Protein AF-A0A162GBV0-F1 (afdb_monomer)

Nearest PDB structures (foldseek):
  5ie9-assembly1_C  TM=5.725E-01  e=6.020E+00  Bacillus cereus
  1e50-assembly4_H  TM=5.716E-01  e=4.747E+00  Homo sapiens
  1wk4-assembly1_A  TM=3.341E-01  e=5.346E+00  Thermus thermophilus HB8
  6hy0-assembly1_A  TM=2.128E-01  e=4.747E+00  Cystovirus phi6
  6eqt-assembly2_B  TM=1.691E-01  e=6.020E+00  Homo sapiens

Foldseek 3Di:
DPPPPPVVVVVPPVPPPPPPDDLVRLLVLLLVLLCVQFPDKDKDFDPQALDVLVLVLRVCVVVPLDPDPVVLVVQEDAPQCNVVDQLSHKYWDDLVVQLVVLLVLLVVVCVPDPVDPVSVVVSVSSVVSSVSSSVSLVVRPQWTKMKHRDDDDDPRDRWIWIWTARNPRRMIMTGGRDDDDD

Structure (mmCIF, N/CA/C/O backbone):
data_AF-A0A162GBV0-F1
#
_entry.id   AF-A0A162GBV0-F1
#
loop_
_atom_site.group_PDB
_atom_site.id
_atom_site.type_symbol
_atom_site.label_atom_id
_atom_site.label_alt_id
_atom_site.label_comp_id
_atom_site.label_asym_id
_atom_site.label_entity_id
_atom_site.label_seq_id
_atom_site.pdbx_PDB_ins_code
_atom_site.Cartn_x
_atom_site.Cartn_y
_atom_site.Cartn_z
_atom_site.occupancy
_atom_site.B_iso_or_equiv
_atom_site.auth_seq_id
_atom_site.auth_comp_id
_atom_site.auth_asym_id
_atom_site.auth_atom_id
_atom_site.pdbx_PDB_model_num
ATOM 1 N N . MET A 1 1 ? -8.430 -16.207 45.305 1.00 43.38 1 MET A N 1
ATOM 2 C CA . MET A 1 1 ? -7.387 -16.227 44.252 1.00 43.38 1 MET A CA 1
ATOM 3 C C . MET A 1 1 ? -7.584 -17.445 43.342 1.00 43.38 1 MET A C 1
ATOM 5 O O . MET A 1 1 ? -6.914 -18.446 43.542 1.00 43.38 1 MET A O 1
ATOM 9 N N . LYS A 1 2 ? -8.553 -17.428 42.411 1.00 43.06 2 LYS A N 1
ATOM 10 C CA . LYS A 1 2 ? -8.793 -18.552 41.470 1.00 43.06 2 LYS A CA 1
ATOM 11 C C . LYS A 1 2 ? -9.216 -18.140 40.044 1.00 43.06 2 LYS A C 1
ATOM 13 O O . LYS A 1 2 ? -9.452 -19.017 39.228 1.00 43.06 2 LYS A O 1
ATOM 18 N N . ASN A 1 3 ? -9.221 -16.846 39.702 1.00 43.47 3 ASN A N 1
ATOM 19 C CA . ASN A 1 3 ? -9.701 -16.372 38.389 1.00 43.47 3 ASN A CA 1
ATOM 20 C C . ASN A 1 3 ? -8.597 -15.858 37.444 1.00 43.47 3 ASN A C 1
ATOM 22 O O . ASN A 1 3 ? -8.910 -15.282 36.413 1.00 43.47 3 ASN A O 1
ATOM 26 N N . LEU A 1 4 ? -7.312 -16.059 37.759 1.00 44.38 4 LEU A N 1
ATOM 27 C CA . LEU A 1 4 ? -6.207 -15.468 36.982 1.00 44.38 4 LEU A CA 1
ATOM 28 C C . LEU A 1 4 ? -5.529 -16.407 35.968 1.00 44.38 4 LEU A C 1
ATOM 30 O O . LEU A 1 4 ? -4.615 -15.980 35.277 1.00 44.38 4 LEU A O 1
ATOM 34 N N . ILE A 1 5 ? -5.967 -17.664 35.841 1.00 48.75 5 ILE A N 1
ATOM 35 C CA . ILE A 1 5 ? -5.288 -18.658 34.982 1.00 48.75 5 ILE A CA 1
ATOM 36 C C . ILE A 1 5 ? -5.951 -18.801 33.596 1.00 48.75 5 ILE A C 1
ATOM 38 O O . ILE A 1 5 ? -5.348 -19.345 32.678 1.00 48.75 5 ILE A O 1
ATOM 42 N N . LEU A 1 6 ? -7.153 -18.252 33.386 1.00 40.28 6 LEU A N 1
ATOM 43 C CA . LEU A 1 6 ? -7.930 -18.499 32.160 1.00 40.28 6 LEU A CA 1
ATOM 44 C C . LEU A 1 6 ? -7.685 -17.523 30.998 1.00 40.28 6 LEU A C 1
ATOM 46 O O . LEU A 1 6 ? -8.116 -17.805 29.886 1.00 40.28 6 LEU A O 1
ATOM 50 N N . ILE A 1 7 ? -6.974 -16.411 31.211 1.00 47.62 7 ILE A N 1
ATOM 51 C CA . ILE A 1 7 ? -6.676 -15.452 30.127 1.00 47.62 7 ILE A CA 1
ATOM 52 C C . ILE A 1 7 ? -5.342 -15.791 29.436 1.00 47.62 7 ILE A C 1
ATOM 54 O O . ILE A 1 7 ? -5.171 -15.534 28.247 1.00 47.62 7 ILE A O 1
ATOM 58 N N . ALA A 1 8 ? -4.416 -16.464 30.127 1.00 42.44 8 ALA A N 1
ATOM 59 C CA . ALA A 1 8 ? -3.117 -16.830 29.557 1.00 42.44 8 ALA A CA 1
ATOM 60 C C . ALA A 1 8 ? -3.198 -17.963 28.510 1.00 42.44 8 ALA A C 1
ATOM 62 O O . ALA A 1 8 ? -2.352 -18.041 27.622 1.00 42.44 8 ALA A O 1
ATOM 63 N N . SER A 1 9 ? -4.223 -18.819 28.561 1.00 41.81 9 SER A N 1
ATOM 64 C CA . SER A 1 9 ? -4.409 -19.933 27.617 1.00 41.81 9 SER A CA 1
ATOM 65 C C . SER A 1 9 ? -5.049 -19.528 26.280 1.00 41.81 9 SER A C 1
ATOM 67 O O . SER A 1 9 ? -4.877 -20.241 25.290 1.00 41.81 9 SER A O 1
ATOM 69 N N . LEU A 1 10 ? -5.714 -18.369 26.202 1.00 43.28 10 LEU A N 1
ATOM 70 C CA . LEU A 1 10 ? -6.241 -17.832 24.936 1.00 43.28 10 LEU A CA 1
ATOM 71 C C . LEU A 1 10 ? -5.171 -17.104 24.107 1.00 43.28 10 LEU A C 1
ATOM 73 O O . LEU A 1 10 ? -5.254 -17.081 22.883 1.00 43.28 10 LEU A O 1
ATOM 77 N N . VAL A 1 11 ? -4.117 -16.586 24.747 1.00 46.56 11 VAL A N 1
ATOM 78 C CA . VAL A 1 11 ? -3.016 -15.889 24.054 1.00 46.56 11 VAL A CA 1
ATOM 79 C C . VAL A 1 11 ? -2.002 -16.872 23.441 1.00 46.56 11 VAL A C 1
ATOM 81 O O . VAL A 1 11 ? -1.318 -16.539 22.476 1.00 46.56 11 VAL A O 1
ATOM 84 N N . PHE A 1 12 ? -1.937 -18.115 23.929 1.00 40.78 12 PHE A N 1
ATOM 85 C CA . PHE A 1 12 ? -0.938 -19.099 23.487 1.00 40.78 12 PHE A CA 1
ATOM 86 C C . PHE A 1 12 ? -1.384 -20.060 22.376 1.00 40.78 12 PHE A C 1
ATOM 88 O O . PHE A 1 12 ? -0.561 -20.830 21.887 1.00 40.78 12 PHE A O 1
ATOM 95 N N . SER A 1 13 ? -2.639 -20.002 21.920 1.00 36.88 13 SER A N 1
ATOM 96 C CA . SER A 1 13 ? -3.134 -20.919 20.875 1.00 36.88 13 SER A CA 1
ATOM 97 C C . SER A 1 13 ? -3.023 -20.376 19.441 1.00 36.88 13 SER A C 1
ATOM 99 O O . SER A 1 13 ? -3.282 -21.108 18.492 1.00 36.88 13 SER A O 1
ATOM 101 N N . PHE A 1 14 ? -2.571 -19.132 19.242 1.00 45.38 14 PHE A N 1
ATOM 102 C CA . PHE A 1 14 ? -2.378 -18.557 17.898 1.00 45.38 14 PHE A CA 1
ATOM 103 C C . PHE A 1 14 ? -0.960 -18.720 17.330 1.00 45.38 14 PHE A C 1
ATOM 105 O O . PHE A 1 14 ? -0.700 -18.339 16.188 1.00 45.38 14 PHE A O 1
ATOM 112 N N . THR A 1 15 ? -0.024 -19.298 18.085 1.00 44.03 15 THR A N 1
ATOM 113 C CA . THR A 1 15 ? 1.384 -19.400 17.665 1.00 44.03 15 THR A CA 1
ATOM 114 C C . THR A 1 15 ? 1.752 -20.733 17.008 1.00 44.03 15 THR A C 1
ATOM 116 O O . THR A 1 15 ? 2.866 -20.865 16.504 1.00 44.03 15 THR A O 1
ATOM 119 N N . ALA A 1 16 ? 0.833 -21.701 16.919 1.00 37.94 16 ALA A N 1
ATOM 120 C CA . ALA A 1 16 ? 1.159 -23.054 16.453 1.00 37.94 16 ALA A CA 1
ATOM 121 C C . ALA A 1 16 ? 1.131 -23.272 14.921 1.00 37.94 16 ALA A C 1
ATOM 123 O O . ALA A 1 16 ? 1.606 -24.309 14.476 1.00 37.94 16 ALA A O 1
ATOM 124 N N . ASN A 1 17 ? 0.670 -22.311 14.103 1.00 42.41 17 ASN A N 1
ATOM 125 C CA . ASN A 1 17 ? 0.643 -22.452 12.628 1.00 42.41 17 ASN A CA 1
ATOM 126 C C . ASN A 1 17 ? 1.369 -21.335 11.849 1.00 42.41 17 ASN A C 1
ATOM 128 O O . ASN A 1 17 ? 1.254 -21.235 10.630 1.00 42.41 17 ASN A O 1
ATOM 132 N N . ALA A 1 18 ? 2.161 -20.492 12.516 1.00 45.62 18 ALA A N 1
ATOM 133 C CA . ALA A 1 18 ? 2.802 -19.339 11.870 1.00 45.62 18 ALA A CA 1
ATOM 134 C C . ALA A 1 18 ? 4.023 -19.681 10.984 1.00 45.62 18 ALA A C 1
ATOM 136 O O . ALA A 1 18 ? 4.597 -18.782 10.374 1.00 45.62 18 ALA A O 1
ATOM 137 N N . LYS A 1 19 ? 4.435 -20.957 10.904 1.00 42.53 19 LYS A N 1
ATOM 138 C CA . LYS A 1 19 ? 5.638 -21.393 10.167 1.00 42.53 19 LYS A CA 1
ATOM 139 C C . LYS A 1 19 ? 5.370 -21.986 8.776 1.00 42.53 19 LYS A C 1
ATOM 141 O O . LYS A 1 19 ? 6.339 -22.316 8.102 1.00 42.53 19 LYS A O 1
ATOM 146 N N . SER A 1 20 ? 4.110 -22.132 8.351 1.00 52.56 20 SER A N 1
ATOM 147 C CA . SER A 1 20 ? 3.758 -22.848 7.110 1.00 52.56 20 SER A CA 1
ATOM 148 C C . SER A 1 20 ? 3.063 -22.016 6.034 1.00 52.56 20 SER A C 1
ATOM 150 O O . SER A 1 20 ? 2.772 -22.567 4.977 1.00 52.56 20 SER A O 1
ATOM 152 N N . LYS A 1 21 ? 2.785 -20.727 6.271 1.00 68.38 21 LYS A N 1
ATOM 153 C CA . LYS A 1 21 ? 2.145 -19.890 5.250 1.00 68.38 21 LYS A CA 1
ATOM 154 C C . LYS A 1 21 ? 3.158 -19.386 4.227 1.00 68.38 21 LYS A C 1
ATOM 156 O O . LYS A 1 21 ? 4.231 -18.913 4.620 1.00 68.38 21 LYS A O 1
ATOM 161 N N . SER A 1 22 ? 2.820 -19.475 2.942 1.00 86.44 22 SER A N 1
ATOM 162 C 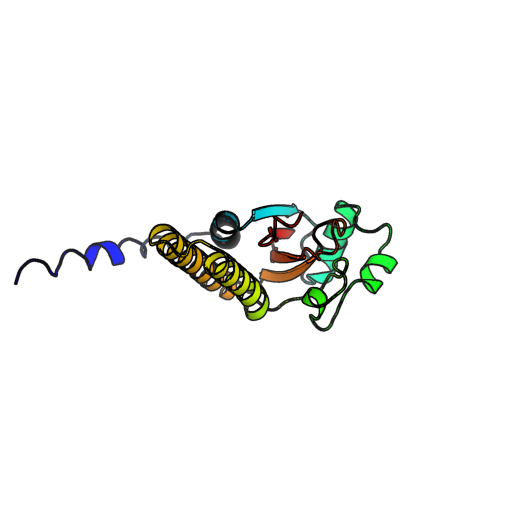CA . SER A 1 22 ? 3.657 -18.947 1.860 1.00 86.44 22 SER A CA 1
ATOM 163 C C . SER A 1 22 ? 3.836 -17.427 2.001 1.00 86.44 22 SER A C 1
ATOM 165 O O . SER A 1 22 ? 3.083 -16.753 2.710 1.00 86.44 22 SER A O 1
ATOM 167 N N . LEU A 1 23 ? 4.863 -16.866 1.355 1.00 88.31 23 LEU A N 1
ATOM 168 C CA . LEU A 1 23 ? 5.090 -15.415 1.340 1.00 88.31 23 LEU A CA 1
ATOM 169 C C . LEU A 1 23 ? 3.852 -14.675 0.812 1.00 88.31 23 LEU A C 1
ATOM 171 O O . LEU A 1 23 ? 3.386 -13.735 1.453 1.00 88.31 23 LEU A O 1
ATOM 175 N N . GLU A 1 24 ? 3.268 -15.183 -0.270 1.00 89.50 24 GLU A N 1
ATOM 176 C CA . GLU A 1 24 ? 2.039 -14.669 -0.870 1.00 89.50 24 GLU A CA 1
ATOM 177 C C . GLU A 1 24 ? 0.849 -14.710 0.105 1.00 89.50 24 GLU A C 1
ATOM 179 O O . GLU A 1 24 ? 0.153 -13.714 0.274 1.00 89.50 24 GLU A O 1
ATOM 184 N N . GLU A 1 25 ? 0.633 -15.815 0.826 1.00 92.88 25 GLU A N 1
ATOM 185 C CA . GLU A 1 25 ? -0.453 -15.913 1.816 1.00 92.88 25 GLU A CA 1
ATOM 186 C C . GLU A 1 25 ? -0.302 -14.897 2.954 1.00 92.88 25 GLU A C 1
ATOM 188 O O . GLU A 1 25 ? -1.293 -14.408 3.502 1.00 92.88 25 GLU A O 1
ATOM 193 N N . ARG A 1 26 ? 0.939 -14.580 3.335 1.00 95.12 26 ARG A N 1
ATOM 194 C CA . ARG A 1 26 ? 1.227 -13.581 4.370 1.00 95.12 26 ARG A CA 1
ATOM 195 C C . ARG A 1 26 ? 0.961 -12.166 3.865 1.00 95.12 26 ARG A C 1
ATOM 197 O O . ARG A 1 26 ? 0.384 -11.386 4.619 1.00 95.12 26 ARG A O 1
ATOM 204 N N . ILE A 1 27 ? 1.346 -11.858 2.624 1.00 95.56 27 ILE A N 1
ATOM 205 C CA . ILE A 1 27 ? 1.032 -10.577 1.976 1.00 95.56 27 ILE A CA 1
ATOM 206 C C . ILE A 1 27 ? -0.482 -10.428 1.847 1.00 95.56 27 ILE A C 1
ATOM 208 O O . ILE A 1 27 ? -1.027 -9.463 2.367 1.00 95.56 27 ILE A O 1
ATOM 212 N N . ASN A 1 28 ? -1.172 -11.418 1.275 1.00 95.06 28 ASN A N 1
ATOM 213 C CA . ASN A 1 28 ? -2.626 -11.392 1.100 1.00 95.06 28 ASN A CA 1
ATOM 214 C C . ASN A 1 28 ? -3.360 -11.199 2.431 1.00 95.06 28 ASN A C 1
ATOM 216 O O . ASN A 1 28 ? -4.314 -10.431 2.504 1.00 95.06 28 ASN A O 1
ATOM 220 N N . TYR A 1 29 ? -2.906 -11.854 3.505 1.00 96.56 29 TYR A N 1
ATOM 221 C CA . TYR A 1 29 ? -3.490 -11.653 4.829 1.00 96.56 29 TYR A CA 1
ATOM 222 C C . TYR A 1 29 ? -3.271 -10.226 5.351 1.00 96.56 29 TYR A C 1
ATOM 224 O O . TYR A 1 29 ? -4.200 -9.626 5.881 1.00 96.56 29 TYR A O 1
ATOM 232 N N . ALA A 1 30 ? -2.072 -9.660 5.183 1.00 97.62 30 ALA A N 1
ATOM 233 C CA . ALA A 1 30 ? -1.812 -8.275 5.570 1.00 97.62 30 ALA A CA 1
ATOM 234 C C . ALA A 1 30 ? -2.648 -7.282 4.747 1.00 97.62 30 ALA A C 1
ATOM 236 O O . ALA A 1 30 ? -3.229 -6.369 5.319 1.00 97.62 30 ALA A O 1
ATOM 237 N N . VAL A 1 31 ? -2.761 -7.495 3.436 1.00 96.75 31 VAL A N 1
ATOM 238 C CA . VAL A 1 31 ? -3.598 -6.691 2.536 1.00 96.75 31 VAL A CA 1
ATOM 239 C C . VAL A 1 31 ? -5.074 -6.804 2.908 1.00 96.75 31 VAL A C 1
ATOM 241 O O . VAL A 1 31 ? -5.758 -5.793 2.925 1.00 96.75 31 VAL A O 1
ATOM 244 N N . THR A 1 32 ? -5.558 -7.989 3.291 1.00 97.88 32 THR A N 1
ATOM 245 C CA . THR A 1 32 ? -6.946 -8.174 3.757 1.00 97.88 32 THR A CA 1
ATOM 246 C C . THR A 1 32 ? -7.225 -7.342 5.009 1.00 97.88 32 THR A C 1
ATOM 248 O O . THR A 1 32 ? -8.231 -6.645 5.063 1.00 97.88 32 THR A O 1
ATOM 251 N N . LEU A 1 33 ? -6.308 -7.346 5.986 1.00 98.00 33 LEU A N 1
ATOM 252 C CA . LEU A 1 33 ? -6.434 -6.509 7.186 1.00 98.00 33 LEU A CA 1
ATOM 253 C C . LEU A 1 33 ? -6.479 -5.012 6.852 1.00 98.00 33 LEU A C 1
ATOM 255 O O . LEU A 1 33 ? -7.167 -4.263 7.536 1.00 98.00 33 LEU A O 1
ATOM 259 N N . LEU A 1 34 ? -5.737 -4.578 5.829 1.00 96.81 34 LEU A N 1
ATOM 260 C CA . LEU A 1 34 ? -5.754 -3.190 5.367 1.00 96.81 34 LEU A CA 1
ATOM 261 C C . LEU A 1 34 ? -7.030 -2.857 4.582 1.00 96.81 34 LEU A C 1
ATOM 263 O O . LEU A 1 34 ? -7.595 -1.789 4.767 1.00 96.81 34 LEU A O 1
ATOM 267 N N . ALA A 1 35 ? -7.526 -3.778 3.759 1.00 95.12 35 ALA A N 1
ATOM 268 C CA . ALA A 1 35 ? -8.773 -3.606 3.020 1.00 95.12 35 ALA A CA 1
ATOM 269 C C . ALA A 1 35 ? -9.995 -3.490 3.948 1.00 95.12 35 ALA A C 1
ATOM 271 O O . ALA A 1 35 ? -10.948 -2.802 3.611 1.00 95.12 35 ALA A O 1
ATOM 272 N N . GLU A 1 36 ? -9.965 -4.117 5.129 1.00 95.38 36 GLU A N 1
ATOM 273 C CA . GLU A 1 36 ? -11.018 -3.972 6.148 1.00 95.38 36 GLU A CA 1
ATOM 274 C C . GLU A 1 36 ? -11.073 -2.577 6.797 1.00 95.38 36 GLU A C 1
ATOM 276 O O . GLU A 1 36 ? -12.086 -2.245 7.414 1.00 95.38 36 GLU A O 1
ATOM 281 N N . VAL A 1 37 ? -9.998 -1.783 6.706 1.00 94.12 37 VAL A N 1
ATOM 282 C CA . VAL A 1 37 ? -9.936 -0.420 7.271 1.00 94.12 37 VAL A CA 1
ATOM 283 C C . VAL A 1 37 ? -10.022 0.685 6.211 1.00 94.12 37 VAL A C 1
ATOM 285 O O . VAL A 1 37 ? -10.265 1.845 6.551 1.00 94.12 37 VAL A O 1
ATOM 288 N N . ALA A 1 38 ? -9.803 0.328 4.947 1.00 91.44 38 ALA A N 1
ATOM 289 C CA . ALA A 1 38 ? -9.784 1.225 3.799 1.00 91.44 38 ALA A CA 1
ATOM 290 C C . ALA A 1 38 ? -11.200 1.541 3.279 1.00 91.44 38 ALA A C 1
ATOM 292 O O . ALA A 1 38 ? -12.137 0.782 3.517 1.00 91.44 38 ALA A O 1
ATOM 293 N N . GLU A 1 39 ? -11.344 2.637 2.529 1.00 86.94 39 GLU A N 1
ATOM 294 C CA . GLU A 1 39 ? -12.564 2.937 1.754 1.00 86.94 39 GLU A CA 1
ATOM 295 C C . GLU A 1 39 ? -12.622 2.119 0.459 1.00 86.94 39 GLU A C 1
ATOM 297 O O . GLU A 1 39 ? -13.691 1.722 -0.007 1.00 86.94 39 GLU A O 1
ATOM 302 N N . GLY A 1 40 ? -11.452 1.854 -0.122 1.00 87.44 40 GLY A N 1
ATOM 303 C CA . GLY A 1 40 ? -11.293 1.098 -1.354 1.00 87.44 40 GLY A CA 1
ATOM 304 C C . GLY A 1 40 ? -10.055 0.216 -1.307 1.00 87.44 40 GLY A C 1
ATOM 305 O O . GLY A 1 40 ? -9.043 0.534 -0.680 1.00 87.44 40 GLY A O 1
ATOM 306 N N . SER A 1 41 ? -10.131 -0.937 -1.966 1.00 90.81 41 SER A N 1
ATOM 307 C CA . SER A 1 41 ? -8.953 -1.761 -2.201 1.00 90.81 41 SER A CA 1
ATOM 308 C C . SER A 1 41 ? -9.063 -2.502 -3.520 1.00 90.81 41 SER A C 1
ATOM 310 O O . SER A 1 41 ? -10.103 -3.078 -3.848 1.00 90.81 41 SER A O 1
ATOM 312 N N . GLN A 1 42 ? -7.965 -2.501 -4.269 1.00 92.19 42 GLN A N 1
ATOM 313 C CA . GLN A 1 42 ? -7.847 -3.196 -5.543 1.00 92.19 42 GLN A CA 1
ATOM 314 C C . GLN A 1 42 ? -6.530 -3.965 -5.598 1.00 92.19 42 GLN A C 1
ATOM 316 O O . GLN A 1 42 ? -5.567 -3.666 -4.895 1.00 92.19 42 GLN A O 1
ATOM 321 N N . THR A 1 43 ? -6.482 -5.015 -6.412 1.00 94.88 43 THR A N 1
ATOM 322 C CA . THR A 1 43 ? -5.245 -5.753 -6.675 1.00 94.88 43 THR A CA 1
ATOM 323 C C . THR A 1 43 ? -5.072 -5.899 -8.171 1.00 94.88 43 THR A C 1
ATOM 325 O O . THR A 1 43 ? -5.929 -6.461 -8.850 1.00 94.88 43 THR A O 1
ATOM 328 N N . HIS A 1 44 ? -3.934 -5.430 -8.661 1.00 94.44 44 HIS A N 1
ATOM 329 C CA . HIS A 1 44 ? -3.548 -5.485 -10.060 1.00 94.44 44 HIS A CA 1
ATOM 330 C C . HIS A 1 44 ? -2.431 -6.503 -10.247 1.00 94.44 44 HIS A C 1
ATOM 332 O O . HIS A 1 44 ? -1.617 -6.732 -9.348 1.00 94.44 44 HIS A O 1
ATOM 338 N N . THR A 1 45 ? -2.408 -7.128 -11.421 1.00 95.75 45 THR A N 1
ATOM 339 C CA . THR A 1 45 ? -1.366 -8.083 -11.801 1.00 95.75 45 THR A CA 1
ATOM 340 C C . THR A 1 45 ? -0.587 -7.523 -12.982 1.00 95.75 45 THR A C 1
ATOM 342 O O . THR A 1 45 ? -1.168 -7.184 -14.010 1.00 95.75 45 THR A O 1
ATOM 345 N N . VAL A 1 46 ? 0.726 -7.447 -12.819 1.00 95.00 46 VAL A N 1
ATOM 346 C CA . VAL A 1 46 ? 1.700 -6.959 -13.803 1.00 95.00 46 VAL A CA 1
ATOM 347 C C . VAL A 1 46 ? 2.852 -7.959 -13.900 1.00 95.00 46 VAL A C 1
ATOM 349 O O . VAL A 1 46 ? 2.943 -8.894 -13.096 1.00 95.00 46 VAL A O 1
ATOM 352 N N . ALA A 1 47 ? 3.755 -7.795 -14.864 1.00 95.69 47 ALA A N 1
ATOM 353 C CA . ALA A 1 47 ? 4.938 -8.644 -14.923 1.00 95.69 47 ALA A CA 1
ATOM 354 C C . ALA A 1 47 ? 5.816 -8.451 -13.661 1.00 95.69 47 ALA A C 1
ATOM 356 O O . ALA A 1 47 ? 6.156 -7.315 -13.315 1.00 95.69 47 ALA A O 1
ATOM 357 N N . PRO A 1 48 ? 6.236 -9.532 -12.967 1.00 96.19 48 PRO A N 1
ATOM 358 C CA . PRO A 1 48 ? 7.147 -9.414 -11.832 1.00 96.19 48 PRO A CA 1
ATOM 359 C C . PRO A 1 48 ? 8.455 -8.712 -12.220 1.00 96.19 48 PRO A C 1
ATOM 361 O O . PRO A 1 48 ? 9.108 -9.085 -13.200 1.00 96.19 48 PRO A O 1
ATOM 364 N N . ASN A 1 49 ? 8.870 -7.718 -11.432 1.00 96.88 49 ASN A N 1
ATOM 365 C CA . ASN A 1 49 ? 10.117 -6.991 -11.646 1.00 96.88 49 ASN A CA 1
ATOM 366 C C . ASN A 1 49 ? 10.739 -6.558 -10.313 1.00 96.88 49 ASN A C 1
ATOM 368 O O . ASN A 1 49 ? 10.044 -6.147 -9.392 1.00 96.88 49 ASN A O 1
ATOM 372 N N . LYS A 1 50 ? 12.073 -6.610 -10.215 1.00 93.38 50 LYS A N 1
ATOM 373 C CA . LYS A 1 50 ? 12.807 -6.146 -9.025 1.00 93.38 50 LYS A CA 1
ATOM 374 C C . LYS A 1 50 ? 12.729 -4.633 -8.833 1.00 93.38 50 LYS A C 1
ATOM 376 O O . LYS A 1 50 ? 12.917 -4.169 -7.709 1.00 93.38 50 LYS A O 1
ATOM 381 N N . ASP A 1 51 ? 12.521 -3.893 -9.918 1.00 93.94 51 ASP A N 1
ATOM 382 C CA . ASP A 1 51 ? 12.321 -2.453 -9.891 1.00 93.94 51 ASP A CA 1
ATOM 383 C C . ASP A 1 51 ? 10.817 -2.135 -9.764 1.00 93.94 51 ASP A C 1
ATOM 385 O O . ASP A 1 51 ? 10.065 -2.357 -10.722 1.00 93.94 51 ASP A O 1
ATOM 389 N N . PRO A 1 52 ? 10.356 -1.618 -8.607 1.00 93.38 52 PRO A N 1
ATOM 390 C CA . PRO A 1 52 ? 8.950 -1.283 -8.411 1.00 93.38 52 PRO A CA 1
ATOM 391 C C . PRO A 1 52 ? 8.468 -0.179 -9.360 1.00 93.38 52 PRO A C 1
ATOM 393 O O . PRO A 1 52 ? 7.300 -0.204 -9.738 1.00 93.38 52 PRO A O 1
ATOM 396 N N . LYS A 1 53 ? 9.337 0.741 -9.809 1.00 94.44 53 LYS A N 1
ATOM 397 C CA . LYS A 1 53 ? 8.949 1.808 -10.747 1.00 94.44 53 LYS A CA 1
ATOM 398 C C . LYS A 1 53 ? 8.489 1.227 -12.083 1.00 94.44 53 LYS A C 1
ATOM 400 O O . LYS A 1 53 ? 7.501 1.680 -12.651 1.00 94.44 53 LYS A O 1
ATOM 405 N N . VAL A 1 54 ? 9.154 0.169 -12.558 1.00 94.69 54 VAL A N 1
ATOM 406 C CA . VAL A 1 54 ? 8.767 -0.531 -13.794 1.00 94.69 54 VAL A CA 1
ATOM 407 C C . VAL A 1 54 ? 7.390 -1.181 -13.660 1.00 94.69 54 VAL A C 1
ATOM 409 O O . VAL A 1 54 ? 6.590 -1.092 -14.588 1.00 94.69 54 VAL A O 1
ATOM 412 N N . MET A 1 55 ? 7.106 -1.800 -12.512 1.00 95.69 55 MET A N 1
ATOM 413 C CA . MET A 1 55 ? 5.805 -2.422 -12.242 1.00 95.69 55 MET A CA 1
ATOM 414 C C . MET A 1 55 ? 4.684 -1.384 -12.147 1.00 95.69 55 MET A C 1
ATOM 416 O O . MET A 1 55 ? 3.611 -1.582 -12.709 1.00 95.69 55 MET A O 1
ATOM 420 N N . ILE A 1 56 ? 4.938 -0.267 -11.459 1.00 93.12 56 ILE A N 1
ATOM 421 C CA . ILE A 1 56 ? 3.976 0.833 -11.344 1.00 93.12 56 ILE A CA 1
ATOM 422 C C . ILE A 1 56 ? 3.702 1.451 -12.715 1.00 93.12 56 ILE A C 1
ATOM 424 O O . ILE A 1 56 ? 2.549 1.706 -13.038 1.00 93.12 56 ILE A O 1
ATOM 428 N N . ARG A 1 57 ? 4.726 1.642 -13.552 1.00 91.94 57 ARG A N 1
ATOM 429 C CA . ARG A 1 57 ? 4.533 2.123 -14.924 1.00 91.94 57 ARG A CA 1
ATOM 430 C C . ARG A 1 57 ? 3.625 1.191 -15.727 1.00 91.94 57 ARG A C 1
ATOM 432 O O . ARG A 1 57 ? 2.756 1.667 -16.444 1.00 91.94 57 ARG A O 1
ATOM 439 N N . GLU A 1 58 ? 3.810 -0.124 -15.610 1.00 92.12 58 GLU A N 1
ATOM 440 C CA . GLU A 1 58 ? 2.932 -1.096 -16.274 1.00 92.12 58 GLU A CA 1
ATOM 441 C C . GLU A 1 58 ? 1.484 -0.971 -15.781 1.00 92.12 58 GLU A C 1
ATOM 443 O O . GLU A 1 58 ? 0.572 -0.910 -16.601 1.00 92.12 58 GLU A O 1
ATOM 448 N N . LEU A 1 59 ? 1.273 -0.844 -14.466 1.00 89.75 59 LEU A N 1
ATOM 449 C CA . LEU A 1 59 ? -0.046 -0.563 -13.893 1.00 89.75 59 LEU A CA 1
ATOM 450 C C . LEU A 1 59 ? -0.644 0.735 -14.454 1.00 89.75 59 LEU A C 1
ATOM 452 O O . LEU A 1 59 ? -1.795 0.744 -14.886 1.00 89.75 59 LEU A O 1
ATOM 456 N N . ALA A 1 60 ? 0.136 1.811 -14.477 1.00 86.19 60 ALA A N 1
ATOM 457 C CA . ALA A 1 60 ? -0.292 3.127 -14.935 1.00 86.19 60 ALA A CA 1
ATOM 458 C C . ALA A 1 60 ? -0.717 3.114 -16.418 1.00 86.19 60 ALA A C 1
ATOM 460 O O . ALA A 1 60 ? -1.678 3.780 -16.794 1.00 86.19 60 ALA A O 1
ATOM 461 N N . MET A 1 61 ? -0.054 2.296 -17.242 1.00 84.38 61 MET A N 1
ATOM 462 C CA . MET A 1 61 ? -0.430 2.061 -18.641 1.00 84.38 61 MET A CA 1
ATOM 463 C C . MET A 1 61 ? -1.668 1.161 -18.791 1.00 84.38 61 MET A C 1
ATOM 465 O O . MET A 1 61 ? -2.417 1.323 -19.744 1.00 84.38 61 MET A O 1
ATOM 469 N N . GLN A 1 62 ? -1.896 0.202 -17.885 1.00 84.44 62 GLN A N 1
ATOM 470 C CA . GLN A 1 62 ? -3.076 -0.682 -17.919 1.00 84.44 62 GLN A CA 1
ATOM 471 C C . GLN A 1 62 ? -4.378 0.017 -17.504 1.00 84.44 62 GLN A C 1
ATOM 473 O O . GLN A 1 62 ? -5.464 -0.475 -17.802 1.00 84.44 62 GLN A O 1
ATOM 478 N N . THR A 1 63 ? -4.270 1.110 -16.755 1.00 76.19 63 THR A N 1
ATOM 479 C CA . THR A 1 63 ? -5.394 1.816 -16.122 1.00 76.19 63 THR A CA 1
ATOM 480 C C . THR A 1 63 ? -5.781 3.101 -16.859 1.00 76.19 63 THR A C 1
ATOM 482 O O . THR A 1 63 ? -6.610 3.855 -16.358 1.00 76.19 63 THR A O 1
ATOM 485 N N . ASP A 1 64 ? -5.199 3.341 -18.041 1.00 70.06 64 ASP A N 1
ATOM 486 C CA . ASP A 1 64 ? -5.407 4.528 -18.885 1.00 70.06 64 ASP A CA 1
ATOM 487 C C . ASP A 1 64 ? -5.180 5.871 -18.154 1.00 70.06 64 ASP A C 1
ATOM 489 O O . ASP A 1 64 ? -5.687 6.911 -18.570 1.00 70.06 64 ASP A O 1
ATOM 493 N N . TYR A 1 65 ? -4.385 5.885 -17.073 1.00 68.19 65 TYR A N 1
ATOM 494 C CA . TYR A 1 65 ? -3.992 7.130 -16.393 1.00 68.19 65 TYR A CA 1
ATO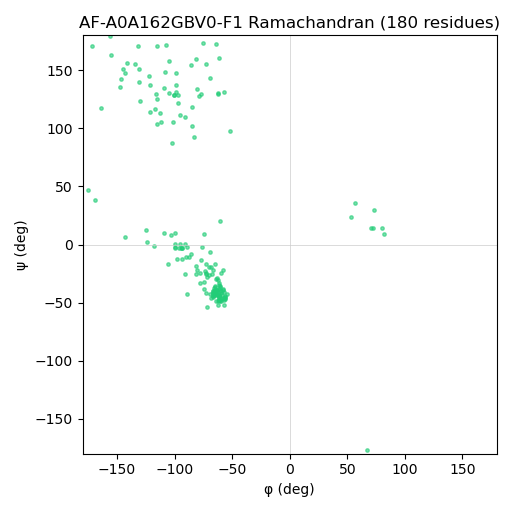M 495 C C . TYR A 1 65 ? -3.020 7.980 -17.225 1.00 68.19 65 TYR A C 1
ATOM 497 O O . TYR A 1 65 ? -2.873 9.174 -16.955 1.00 68.19 65 TYR A O 1
ATOM 505 N N . PHE A 1 66 ? -2.348 7.367 -18.206 1.00 70.69 66 PHE A N 1
ATOM 506 C CA . PHE A 1 66 ? -1.370 8.008 -19.081 1.00 70.69 66 PHE A CA 1
ATOM 507 C C . PHE A 1 66 ? -1.421 7.427 -20.487 1.00 70.69 66 PHE A C 1
ATOM 509 O O . PHE A 1 66 ? -1.677 6.237 -20.674 1.00 70.69 66 PHE A O 1
ATOM 516 N N . GLU A 1 67 ? -1.061 8.252 -21.466 1.00 67.50 67 GLU A N 1
ATOM 517 C CA . GLU A 1 67 ? -1.012 7.853 -22.876 1.00 67.50 67 GLU A CA 1
ATOM 518 C C . GLU A 1 67 ? 0.391 7.384 -23.309 1.00 67.50 67 GLU A C 1
ATOM 520 O O . GLU A 1 67 ? 0.553 6.803 -24.385 1.00 67.50 67 GLU A O 1
ATOM 525 N N . SER A 1 68 ? 1.430 7.628 -22.492 1.00 79.19 68 SER A N 1
ATOM 526 C CA . SER A 1 68 ? 2.825 7.305 -22.831 1.00 79.19 68 SER A CA 1
ATOM 527 C C . SER A 1 68 ? 3.743 7.096 -21.618 1.00 79.19 68 SER A C 1
ATOM 529 O O . SER A 1 68 ? 3.450 7.516 -20.498 1.00 79.19 68 SER A O 1
ATOM 531 N N . VAL A 1 69 ? 4.901 6.468 -21.857 1.00 85.00 69 VAL A N 1
ATOM 532 C CA . VAL A 1 69 ? 5.966 6.306 -20.849 1.00 85.00 69 VAL A CA 1
ATOM 533 C C . VAL A 1 69 ? 6.552 7.661 -20.456 1.00 85.00 69 VAL A C 1
ATOM 535 O O . VAL A 1 69 ? 6.830 7.890 -19.285 1.00 85.00 69 VAL A O 1
ATOM 538 N N . GLU A 1 70 ? 6.722 8.569 -21.414 1.00 86.69 70 GLU A N 1
ATOM 539 C CA . GLU A 1 70 ? 7.256 9.908 -21.183 1.00 86.69 70 GLU A CA 1
ATOM 540 C C . GLU A 1 70 ? 6.377 10.720 -20.225 1.00 86.69 70 GLU A C 1
ATOM 542 O O . GLU A 1 70 ? 6.899 11.441 -19.376 1.00 86.69 70 GLU A O 1
ATOM 547 N N . GLU A 1 71 ? 5.053 10.582 -20.333 1.00 83.38 71 GLU A N 1
ATOM 548 C CA . GLU A 1 71 ? 4.103 11.240 -19.432 1.00 83.38 71 GLU A CA 1
ATOM 549 C C . GLU A 1 71 ? 4.207 10.687 -18.002 1.00 83.38 71 GLU A C 1
ATOM 551 O O . GLU A 1 71 ? 4.232 11.460 -17.044 1.00 83.38 71 GLU A O 1
ATOM 556 N N . PHE A 1 72 ? 4.350 9.365 -17.853 1.00 88.06 72 PHE A N 1
ATOM 557 C CA . PHE A 1 72 ? 4.577 8.739 -16.548 1.00 88.06 72 PHE A CA 1
ATOM 558 C C . PHE A 1 72 ? 5.855 9.262 -15.881 1.00 88.06 72 PHE A C 1
ATOM 560 O O . PHE A 1 72 ? 5.832 9.640 -14.713 1.00 88.06 72 PHE A O 1
ATOM 567 N N . GLU A 1 73 ? 6.966 9.330 -16.619 1.00 88.75 73 GLU A N 1
ATOM 568 C CA . GLU A 1 73 ? 8.249 9.794 -16.075 1.00 88.75 73 GLU A CA 1
ATOM 569 C C . GLU A 1 73 ? 8.191 11.257 -15.599 1.00 88.75 73 GLU A C 1
ATOM 571 O O . GLU A 1 73 ? 8.864 11.612 -14.636 1.00 88.75 73 GLU A O 1
ATOM 576 N N . GLN A 1 74 ? 7.364 12.106 -16.223 1.00 87.50 74 GLN A N 1
ATOM 577 C CA . GLN A 1 74 ? 7.156 13.493 -15.780 1.00 87.50 74 GLN A CA 1
ATOM 578 C C . GLN A 1 74 ? 6.340 13.600 -14.488 1.00 87.50 74 GLN A C 1
ATOM 580 O O . GLN A 1 74 ? 6.511 14.568 -13.749 1.00 87.50 74 GLN A O 1
ATOM 585 N N . ARG A 1 75 ? 5.460 12.629 -14.218 1.00 85.94 75 ARG A N 1
ATOM 586 C CA . ARG A 1 75 ? 4.629 12.572 -13.005 1.00 85.94 75 ARG A CA 1
ATOM 587 C C . ARG A 1 75 ? 5.186 11.630 -11.939 1.00 85.94 75 ARG A C 1
ATOM 589 O O . ARG A 1 75 ? 4.494 11.335 -10.970 1.00 85.94 75 ARG A O 1
ATOM 596 N N . TRP A 1 76 ? 6.412 11.141 -12.105 1.00 90.00 76 TRP A N 1
ATOM 597 C CA . TRP A 1 76 ? 7.081 10.308 -11.114 1.00 90.00 76 TRP A CA 1
ATOM 598 C C . TRP A 1 76 ? 7.980 11.157 -10.207 1.00 90.00 76 TRP A C 1
ATOM 600 O O . TRP A 1 76 ? 9.019 11.665 -10.631 1.00 90.00 76 TRP A O 1
ATOM 610 N N . ALA A 1 77 ? 7.605 11.281 -8.937 1.00 89.00 77 ALA A N 1
ATOM 611 C CA . ALA A 1 77 ? 8.393 11.952 -7.912 1.00 89.00 77 ALA A CA 1
ATOM 612 C C . ALA A 1 77 ? 9.430 10.992 -7.309 1.00 89.00 77 ALA A C 1
ATOM 614 O O . ALA A 1 77 ? 9.107 10.169 -6.459 1.00 89.00 77 ALA A O 1
ATOM 615 N N . GLU A 1 78 ? 10.695 11.102 -7.721 1.00 88.25 78 GLU A N 1
ATOM 616 C CA . GLU A 1 78 ? 11.787 10.229 -7.241 1.00 88.25 78 GLU A CA 1
ATOM 617 C C . GLU A 1 78 ? 12.135 10.416 -5.752 1.00 88.25 78 GLU A C 1
ATOM 619 O O . GLU A 1 78 ? 12.736 9.536 -5.135 1.00 88.25 78 GLU A O 1
ATOM 624 N N . ASP A 1 79 ? 11.798 11.565 -5.170 1.00 84.00 79 ASP A N 1
ATOM 625 C CA . ASP A 1 79 ? 12.167 11.956 -3.805 1.00 84.00 79 ASP A CA 1
ATOM 626 C C . ASP A 1 79 ? 11.134 11.556 -2.737 1.00 84.00 79 ASP A C 1
ATOM 628 O O . ASP A 1 79 ? 11.349 11.815 -1.553 1.00 84.00 79 ASP A O 1
ATOM 632 N N . GLY A 1 80 ? 10.039 10.900 -3.137 1.00 79.00 80 GLY A N 1
ATOM 633 C CA . GLY A 1 80 ? 8.948 10.519 -2.237 1.00 79.00 80 GLY A CA 1
ATOM 634 C C . GLY A 1 80 ? 7.951 11.646 -1.944 1.00 79.00 80 GLY A C 1
ATOM 635 O O . GLY A 1 80 ? 7.070 11.466 -1.109 1.00 79.00 80 GLY A O 1
ATOM 636 N N . SER A 1 81 ? 8.026 12.783 -2.647 1.00 80.44 81 SER A N 1
ATOM 637 C CA . SER A 1 81 ? 7.072 13.904 -2.518 1.00 80.44 81 SER A CA 1
ATOM 638 C C . SER A 1 81 ? 5.699 13.646 -3.162 1.00 80.44 81 SER A C 1
ATOM 640 O O . SER A 1 81 ? 4.857 14.541 -3.236 1.00 80.44 81 SER A O 1
ATOM 642 N N . ALA A 1 82 ? 5.425 12.414 -3.604 1.00 81.38 82 ALA A N 1
ATOM 643 C CA . ALA A 1 82 ? 4.179 12.054 -4.281 1.00 81.38 82 ALA A CA 1
ATOM 644 C C . ALA A 1 82 ? 2.912 12.306 -3.437 1.00 81.38 82 ALA A C 1
ATOM 646 O O . ALA A 1 82 ? 1.846 12.531 -3.998 1.00 81.38 82 ALA A O 1
ATOM 647 N N . TRP A 1 83 ? 3.010 12.334 -2.104 1.00 78.69 83 TRP A N 1
ATOM 648 C CA . TRP A 1 83 ? 1.884 12.710 -1.235 1.00 78.69 83 TRP A CA 1
ATOM 649 C C . TRP A 1 83 ? 1.551 14.207 -1.248 1.00 78.69 83 TRP A C 1
ATOM 651 O O . TRP A 1 83 ? 0.425 14.581 -0.939 1.00 78.69 83 TRP A O 1
ATOM 661 N N . GLU A 1 84 ? 2.521 15.069 -1.558 1.00 69.62 84 GLU A N 1
ATOM 662 C CA . GLU A 1 84 ? 2.424 16.531 -1.399 1.00 69.62 84 GLU A CA 1
ATOM 663 C C . GLU A 1 84 ? 1.987 17.248 -2.687 1.00 69.62 84 GLU A C 1
ATOM 665 O O . GLU A 1 84 ? 1.903 18.476 -2.739 1.00 69.62 84 GLU A O 1
ATOM 670 N N . THR A 1 85 ? 1.752 16.487 -3.750 1.00 61.03 85 THR A N 1
ATOM 671 C CA . THR A 1 85 ? 1.608 16.985 -5.120 1.00 61.03 85 THR A CA 1
ATOM 672 C C . THR A 1 85 ? 0.154 16.931 -5.596 1.00 61.03 85 THR A C 1
ATOM 674 O O . THR A 1 85 ? -0.735 16.441 -4.906 1.00 61.03 85 THR A O 1
ATOM 677 N N . ASP A 1 86 ? -0.101 17.514 -6.766 1.00 59.00 86 ASP A N 1
ATOM 678 C CA . ASP A 1 86 ? -1.390 17.868 -7.393 1.00 59.00 86 ASP A CA 1
ATOM 679 C C . ASP A 1 86 ? -2.392 16.725 -7.687 1.00 59.00 86 ASP A C 1
ATOM 681 O O . ASP A 1 86 ? -3.293 16.882 -8.512 1.00 59.00 86 ASP A O 1
ATOM 685 N N . GLY A 1 87 ? -2.260 15.580 -7.018 1.00 65.50 87 GLY A N 1
ATOM 686 C CA . GLY A 1 87 ? -3.158 14.435 -7.133 1.00 65.50 87 GLY A CA 1
ATOM 687 C C . GLY A 1 87 ? -3.050 13.664 -8.432 1.00 65.50 87 GLY A C 1
ATOM 688 O O . GLY A 1 87 ? -3.915 12.848 -8.717 1.00 65.50 87 GLY A O 1
ATOM 689 N N . MET A 1 88 ? -1.985 13.893 -9.203 1.00 75.12 88 MET A N 1
ATOM 690 C CA . MET A 1 88 ? -1.685 13.159 -10.437 1.00 75.12 88 MET A CA 1
ATOM 691 C C . MET A 1 88 ? -0.295 12.504 -10.415 1.00 75.12 88 MET A C 1
ATOM 693 O O . MET A 1 88 ? 0.119 11.888 -11.401 1.00 75.12 88 MET A O 1
ATOM 697 N N . THR A 1 89 ? 0.432 12.641 -9.307 1.00 83.06 89 THR A N 1
ATOM 698 C CA . THR A 1 89 ? 1.836 12.248 -9.172 1.00 83.06 89 THR A CA 1
ATOM 699 C C . THR A 1 89 ? 1.962 10.883 -8.500 1.00 83.06 89 THR A C 1
ATOM 701 O O . THR A 1 89 ? 1.289 10.578 -7.519 1.00 83.06 89 THR A O 1
ATOM 704 N N . TRP A 1 90 ? 2.849 10.055 -9.039 1.00 88.38 90 TRP A N 1
ATOM 705 C CA . TRP A 1 90 ? 3.220 8.751 -8.501 1.00 88.38 90 TRP A CA 1
ATOM 706 C C . TRP A 1 90 ? 4.593 8.855 -7.854 1.00 88.38 90 TRP A C 1
ATOM 708 O O . TRP A 1 90 ? 5.397 9.711 -8.218 1.00 88.38 90 TRP A O 1
ATOM 718 N N . GLY A 1 91 ? 4.919 7.953 -6.938 1.00 91.19 91 GLY A N 1
ATOM 719 C CA . GLY A 1 91 ? 6.273 7.925 -6.395 1.00 91.19 91 GLY A CA 1
ATOM 720 C C . GLY A 1 91 ? 6.555 6.720 -5.517 1.00 91.19 91 GLY A C 1
ATOM 721 O O . GLY A 1 91 ? 5.645 5.948 -5.195 1.00 91.19 91 GLY A O 1
ATOM 722 N N . PRO A 1 92 ? 7.826 6.524 -5.140 1.00 92.94 92 PRO A N 1
ATOM 723 C CA . PRO A 1 92 ? 8.208 5.517 -4.176 1.00 92.94 92 PRO A CA 1
ATOM 724 C C . PRO A 1 92 ? 7.781 5.949 -2.773 1.00 92.94 92 PRO A C 1
ATOM 726 O O . PRO A 1 92 ? 7.681 7.133 -2.465 1.00 92.94 92 PRO A O 1
ATOM 729 N N . GLU A 1 93 ? 7.604 4.969 -1.895 1.00 92.31 93 GLU A N 1
ATOM 730 C CA . GLU 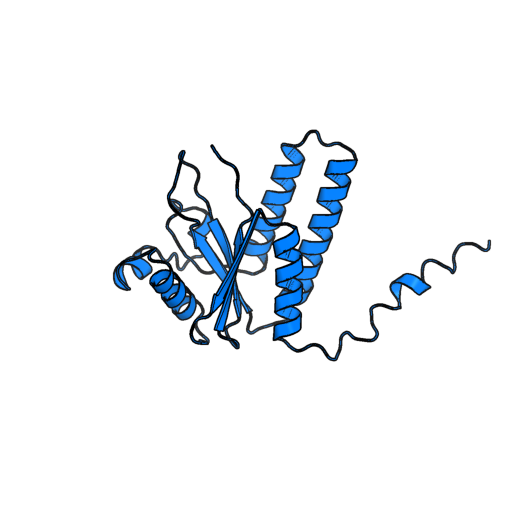A 1 93 ? 7.346 5.217 -0.482 1.00 92.31 93 GLU A CA 1
ATOM 731 C C . GLU A 1 93 ? 8.082 4.186 0.389 1.00 92.31 93 GLU A C 1
ATOM 733 O O . GLU A 1 93 ? 8.464 3.083 -0.019 1.00 92.31 93 GLU A O 1
ATOM 738 N N . THR A 1 94 ? 8.324 4.578 1.626 1.00 93.19 94 THR A N 1
ATOM 739 C CA . THR A 1 94 ? 8.804 3.766 2.730 1.00 93.19 94 THR A CA 1
ATOM 740 C C . THR A 1 94 ? 7.645 3.073 3.450 1.00 93.19 94 THR A C 1
ATOM 742 O O . THR A 1 94 ? 6.525 3.569 3.520 1.00 93.19 94 THR A O 1
ATOM 745 N N . LEU A 1 95 ? 7.919 1.941 4.104 1.00 90.81 95 LEU A N 1
ATOM 746 C CA . LEU A 1 95 ? 6.922 1.314 4.982 1.00 90.81 95 LEU A CA 1
ATOM 747 C C . LEU A 1 95 ? 6.402 2.306 6.043 1.00 90.81 95 LEU A C 1
ATOM 749 O O . LEU A 1 95 ? 5.209 2.339 6.320 1.00 90.81 95 LEU A O 1
ATOM 753 N N . ALA A 1 96 ? 7.300 3.093 6.644 1.00 91.56 96 ALA A N 1
ATOM 754 C CA . ALA A 1 96 ? 6.951 4.002 7.730 1.00 91.56 96 ALA A CA 1
ATOM 755 C C . ALA A 1 96 ? 6.033 5.140 7.263 1.00 91.56 96 ALA A C 1
ATOM 757 O O . ALA A 1 96 ? 5.051 5.420 7.944 1.00 91.56 96 ALA A O 1
ATOM 758 N N . GLY A 1 97 ? 6.315 5.758 6.112 1.00 87.88 97 GLY A N 1
ATOM 759 C CA . GLY A 1 97 ? 5.472 6.817 5.555 1.00 87.88 97 GLY A CA 1
ATOM 760 C C . GLY A 1 97 ? 4.116 6.287 5.095 1.00 87.88 97 GLY A C 1
ATOM 761 O O . GLY A 1 97 ? 3.093 6.820 5.514 1.00 87.88 97 GLY A O 1
ATOM 762 N N . GLY A 1 98 ? 4.077 5.158 4.376 1.00 87.81 98 GLY A N 1
ATOM 763 C CA . GLY A 1 98 ? 2.814 4.554 3.930 1.00 87.81 98 GLY A CA 1
ATOM 764 C C . GLY A 1 98 ? 1.875 4.168 5.082 1.00 87.81 98 GLY A C 1
ATOM 765 O O . GLY A 1 98 ? 0.674 4.429 5.039 1.00 87.81 98 GLY A O 1
ATOM 766 N N . PHE A 1 99 ? 2.415 3.598 6.162 1.00 91.69 99 PHE A N 1
ATOM 767 C CA . PHE A 1 99 ? 1.624 3.304 7.360 1.00 91.69 99 PHE A CA 1
ATOM 768 C C . PHE A 1 99 ? 1.363 4.535 8.239 1.00 91.69 99 PHE A C 1
ATOM 770 O O . PHE A 1 99 ? 0.388 4.546 8.989 1.00 91.69 99 PHE A O 1
ATOM 777 N N . GLY A 1 100 ? 2.209 5.565 8.162 1.00 90.06 100 GLY A N 1
ATOM 778 C CA . GLY A 1 100 ? 1.952 6.876 8.755 1.00 90.06 100 GLY A CA 1
ATOM 779 C C . GLY A 1 100 ? 0.721 7.536 8.137 1.00 90.06 100 GLY A C 1
ATOM 780 O O . GLY A 1 100 ? -0.151 7.983 8.875 1.00 90.06 100 GLY A O 1
ATOM 781 N N . TYR A 1 101 ? 0.598 7.487 6.807 1.00 87.06 101 TYR A N 1
ATOM 782 C CA . TYR A 1 101 ? -0.578 7.959 6.073 1.00 87.06 101 TYR A CA 1
ATOM 783 C C . TYR A 1 101 ? -1.864 7.260 6.540 1.00 87.06 101 TYR A C 1
ATOM 785 O O . TYR A 1 101 ? -2.806 7.927 6.960 1.00 87.06 101 TYR A O 1
ATOM 793 N N . ILE A 1 102 ? -1.880 5.920 6.571 1.00 90.44 102 ILE A N 1
ATOM 794 C CA . ILE A 1 102 ? -3.047 5.147 7.035 1.00 90.44 102 ILE A CA 1
ATOM 795 C C . ILE A 1 102 ? -3.462 5.557 8.454 1.00 90.44 102 ILE A C 1
ATOM 797 O O . ILE A 1 102 ? -4.642 5.771 8.720 1.00 90.44 102 ILE A O 1
ATOM 801 N N . ARG A 1 103 ? -2.499 5.668 9.377 1.00 92.81 103 ARG A N 1
ATOM 802 C CA . ARG A 1 103 ? -2.786 6.045 10.769 1.00 92.81 103 ARG A CA 1
ATOM 803 C C . ARG A 1 103 ? -3.315 7.469 10.878 1.00 92.81 103 ARG A C 1
ATOM 805 O O . ARG A 1 103 ? -4.311 7.661 11.563 1.00 92.81 103 ARG A O 1
ATOM 812 N N . GLY A 1 104 ? -2.713 8.419 10.163 1.00 90.19 104 GLY A N 1
ATOM 813 C CA . GLY A 1 104 ? -3.189 9.801 10.125 1.00 90.19 104 GLY A CA 1
ATOM 814 C C . GLY A 1 104 ? -4.636 9.900 9.637 1.00 90.19 104 GLY A C 1
ATOM 815 O O . GLY A 1 104 ? -5.428 10.627 10.223 1.00 90.19 104 GLY A O 1
ATOM 816 N N . GLN A 1 105 ? -5.021 9.097 8.639 1.00 89.44 105 GLN A N 1
ATOM 817 C CA . GLN A 1 105 ? -6.410 9.034 8.168 1.00 89.44 105 GLN A CA 1
ATOM 818 C C . GLN A 1 105 ? -7.364 8.437 9.213 1.00 89.44 105 GLN A C 1
ATOM 820 O O . GLN A 1 105 ? -8.472 8.935 9.395 1.00 89.44 105 GLN A O 1
ATOM 825 N N . LEU A 1 106 ? -6.953 7.394 9.940 1.00 92.38 106 LEU A N 1
ATOM 826 C CA . LEU A 1 106 ? -7.765 6.844 11.033 1.00 92.38 106 LEU A CA 1
ATOM 827 C C . LEU A 1 106 ? -7.941 7.841 12.187 1.00 92.38 106 LEU A C 1
ATOM 829 O O . LEU A 1 106 ? -9.029 7.922 12.755 1.00 92.38 106 LEU A O 1
ATOM 833 N N . GLU A 1 107 ? -6.888 8.585 12.530 1.00 92.69 107 GLU A N 1
ATOM 834 C CA . GLU A 1 107 ? -6.930 9.642 13.547 1.00 92.69 107 GLU A CA 1
ATOM 835 C C . GLU A 1 107 ? -7.871 10.768 13.116 1.00 92.69 107 GLU A C 1
ATOM 837 O O . GLU A 1 107 ? -8.793 11.097 13.858 1.00 92.69 107 GLU A O 1
ATOM 842 N N . PHE A 1 108 ? -7.729 11.256 11.881 1.00 89.56 108 PHE A N 1
ATOM 843 C CA . PHE A 1 108 ? -8.609 12.272 11.305 1.00 89.56 108 PHE A CA 1
ATOM 844 C C . PHE A 1 108 ? -10.087 11.847 11.326 1.00 89.56 108 PHE A C 1
ATOM 846 O O . PHE A 1 108 ? -10.948 12.597 11.779 1.00 89.56 108 PHE A O 1
ATOM 853 N N . ARG A 1 109 ? -10.399 10.605 10.928 1.00 88.62 109 ARG A N 1
ATOM 854 C CA . ARG A 1 109 ? -11.774 10.071 10.991 1.00 88.62 109 ARG A CA 1
ATOM 855 C C . ARG A 1 109 ? -12.335 10.043 12.411 1.00 88.62 109 ARG A C 1
ATOM 857 O O . ARG A 1 109 ? -13.520 10.305 12.597 1.00 88.62 109 ARG A O 1
ATOM 864 N N . LEU A 1 110 ? -11.520 9.688 13.408 1.00 92.88 110 LEU A N 1
ATOM 865 C CA . LEU A 1 110 ? -11.956 9.722 14.804 1.00 92.88 110 LEU A CA 1
ATOM 866 C C . LEU A 1 110 ? -12.202 11.167 15.259 1.00 92.88 110 LEU A C 1
ATOM 868 O O . LEU A 1 110 ? -13.193 11.412 15.944 1.00 92.88 110 LEU A O 1
ATOM 872 N N . GLU A 1 111 ? -11.336 12.107 14.882 1.00 91.62 111 GLU A N 1
ATOM 873 C CA . GLU A 1 111 ? -11.473 13.529 15.221 1.00 91.62 111 GLU A CA 1
ATOM 874 C C . GLU A 1 111 ? -12.761 14.144 14.655 1.00 91.62 111 GLU A C 1
ATOM 876 O O . GLU A 1 111 ? -13.468 14.827 15.398 1.00 91.62 111 GLU A O 1
ATOM 881 N N . GLU A 1 112 ? -13.101 13.828 13.401 1.00 90.12 112 GLU A N 1
ATOM 882 C CA . GLU A 1 112 ? -14.318 14.288 12.708 1.00 90.12 112 GLU A CA 1
ATOM 883 C C . GLU A 1 112 ? -15.600 13.544 13.136 1.00 90.12 112 GLU A C 1
ATOM 885 O O . GLU A 1 112 ? -16.713 13.973 12.823 1.00 90.12 112 GLU A O 1
ATOM 890 N N . SER A 1 113 ? -15.476 12.420 13.850 1.00 89.81 113 SER A N 1
ATOM 891 C CA . SER A 1 113 ? -16.627 11.663 14.358 1.00 89.81 113 SER A CA 1
ATOM 892 C C . SER A 1 113 ? -17.284 12.328 15.576 1.00 89.81 113 SER A C 1
ATOM 894 O O . SER A 1 113 ? -16.757 13.259 16.185 1.00 89.81 113 SER A O 1
ATOM 896 N N . GLU A 1 114 ? -18.419 11.783 16.021 1.00 94.44 114 GLU A N 1
ATOM 897 C CA . GLU A 1 114 ? -19.050 12.173 17.291 1.00 94.44 114 GLU A CA 1
ATOM 898 C C . GLU A 1 114 ? -18.233 11.735 18.530 1.00 94.44 114 GLU A C 1
ATOM 900 O O . GLU A 1 114 ? -18.563 12.105 19.662 1.00 94.44 114 GLU A O 1
ATOM 905 N N . GLN A 1 115 ? -17.157 10.961 18.333 1.00 93.75 115 GLN A N 1
ATOM 906 C CA . GLN A 1 115 ? -16.255 10.447 19.369 1.00 93.75 115 GLN A CA 1
ATOM 907 C C . GLN A 1 115 ? -16.975 9.633 20.453 1.00 93.75 115 GLN A C 1
ATOM 909 O O . GLN A 1 115 ? -16.604 9.648 21.642 1.00 93.75 115 GLN A O 1
ATOM 914 N N . THR A 1 116 ? -17.993 8.887 20.030 1.00 96.94 116 THR A N 1
ATOM 915 C CA . THR A 1 116 ? -18.740 7.950 20.868 1.00 96.94 116 THR A CA 1
ATOM 916 C C . THR A 1 116 ? -17.841 6.811 21.363 1.00 96.94 116 THR A C 1
ATOM 918 O O . THR A 1 116 ? -16.669 6.673 20.989 1.00 96.94 116 THR A O 1
ATOM 921 N N . GLN A 1 117 ? -18.361 5.977 22.266 1.00 96.81 117 GLN A N 1
ATOM 922 C CA . GLN A 1 117 ? -17.613 4.804 22.716 1.00 96.81 117 GLN A CA 1
ATOM 923 C C . GLN A 1 117 ? -17.409 3.813 21.560 1.00 96.81 117 GLN A C 1
ATOM 925 O O . GLN A 1 117 ? -16.357 3.179 21.471 1.00 96.81 117 GLN A O 1
ATOM 930 N N . GLU A 1 118 ? -18.399 3.711 20.681 1.00 97.06 118 GLU A N 1
ATOM 931 C CA . GLU A 1 118 ? -18.396 2.913 19.465 1.00 97.06 118 GLU A CA 1
ATOM 932 C C . GLU A 1 118 ? -17.294 3.378 18.501 1.00 97.06 118 GLU A C 1
ATOM 934 O O . GLU A 1 118 ? -16.497 2.547 18.061 1.00 97.06 118 GLU A O 1
ATOM 939 N N . ASP A 1 119 ? -17.161 4.689 18.270 1.00 93.81 119 ASP A N 1
ATOM 940 C CA . ASP A 1 119 ? -16.114 5.259 17.404 1.00 93.81 119 ASP A CA 1
ATOM 941 C C . ASP A 1 119 ? -14.711 4.951 17.937 1.00 93.81 119 ASP A C 1
ATOM 943 O O . ASP A 1 119 ? -13.824 4.517 17.201 1.00 93.81 119 ASP A O 1
ATOM 947 N N . LYS A 1 120 ? -14.514 5.090 19.254 1.00 95.94 120 LYS A N 1
ATOM 948 C CA . LYS A 1 120 ? -13.233 4.786 19.913 1.00 95.94 120 LYS A CA 1
ATOM 949 C C . LYS A 1 120 ? -12.882 3.303 19.846 1.00 95.94 120 LYS A C 1
ATOM 951 O O . LYS A 1 120 ? -11.709 2.959 19.701 1.00 95.94 120 LYS A O 1
ATOM 956 N N . ILE A 1 121 ? -13.877 2.420 19.966 1.00 97.38 121 ILE A N 1
ATOM 957 C CA . ILE A 1 121 ? -13.679 0.972 19.817 1.00 97.38 121 ILE A CA 1
ATOM 958 C C . ILE A 1 121 ? -13.300 0.645 18.374 1.00 97.38 121 ILE A C 1
ATOM 960 O O . ILE A 1 121 ? -12.340 -0.096 18.168 1.00 97.38 121 ILE A O 1
ATOM 964 N N . LYS A 1 122 ? -14.001 1.222 17.391 1.00 95.94 122 LYS A N 1
ATOM 965 C CA . LYS A 1 122 ? -13.682 1.048 15.972 1.00 95.94 122 LYS A CA 1
ATOM 966 C C . LYS A 1 122 ? -12.266 1.530 15.654 1.00 95.94 122 LYS A C 1
ATOM 968 O O . LYS A 1 122 ? -11.491 0.772 15.082 1.00 95.94 122 LYS A O 1
ATOM 973 N N . PHE A 1 123 ? -11.896 2.730 16.099 1.00 95.62 123 PHE A N 1
ATOM 974 C CA . PHE A 1 123 ? -10.544 3.265 15.932 1.00 95.62 123 PHE A CA 1
ATOM 975 C C . PHE A 1 123 ? -9.474 2.335 16.524 1.00 95.62 123 PHE A C 1
ATOM 977 O O . PHE A 1 123 ? -8.452 2.067 15.888 1.00 95.62 123 PHE A O 1
ATOM 984 N N . ALA A 1 124 ? -9.705 1.810 17.732 1.00 97.50 124 ALA A N 1
ATOM 985 C CA . ALA A 1 124 ? -8.775 0.886 18.371 1.00 97.50 124 ALA A CA 1
ATOM 986 C C . ALA A 1 124 ? -8.648 -0.441 17.599 1.00 97.50 124 ALA A C 1
ATOM 988 O O . ALA A 1 124 ? -7.532 -0.931 17.419 1.00 97.50 124 ALA A O 1
ATOM 989 N N . ASP A 1 125 ? -9.763 -1.010 17.133 1.00 97.94 125 ASP A N 1
ATOM 990 C CA . ASP A 1 125 ? -9.780 -2.237 16.328 1.00 97.94 125 ASP A CA 1
ATOM 991 C C . ASP A 1 125 ? -9.038 -2.048 14.995 1.00 97.94 125 ASP A C 1
ATOM 993 O O . ASP A 1 125 ? -8.127 -2.813 14.668 1.00 97.94 125 ASP A O 1
ATOM 997 N N . ASP A 1 126 ? -9.342 -0.970 14.273 1.00 97.31 126 ASP A N 1
ATOM 998 C CA . ASP A 1 126 ? -8.701 -0.650 12.997 1.00 97.31 126 ASP A CA 1
ATOM 999 C C . ASP A 1 126 ? -7.197 -0.387 13.182 1.00 97.31 126 ASP A C 1
ATOM 1001 O O . ASP A 1 126 ? -6.367 -0.923 12.443 1.00 97.31 126 ASP A O 1
ATOM 1005 N N . THR A 1 127 ? -6.805 0.312 14.252 1.00 96.75 127 THR A N 1
ATOM 1006 C CA . THR A 1 127 ? -5.391 0.506 14.615 1.00 96.75 127 THR A CA 1
ATOM 1007 C C . THR A 1 127 ? -4.671 -0.825 14.863 1.00 96.75 127 THR A C 1
ATOM 1009 O O . THR A 1 127 ? -3.516 -1.001 14.458 1.00 96.75 127 THR A O 1
ATOM 1012 N N . LEU A 1 128 ? -5.322 -1.800 15.508 1.00 97.94 128 LEU A N 1
ATOM 1013 C CA . LEU A 1 128 ? -4.742 -3.129 15.726 1.00 97.94 128 LEU A CA 1
ATOM 1014 C C . LEU A 1 128 ? -4.549 -3.896 14.411 1.00 97.94 128 LEU A C 1
ATOM 1016 O O . LEU A 1 128 ? -3.498 -4.526 14.238 1.00 97.94 128 LEU A O 1
ATOM 1020 N N . LYS A 1 129 ? -5.505 -3.816 13.476 1.00 98.19 129 LYS A N 1
ATOM 1021 C CA . LYS A 1 129 ? -5.381 -4.410 12.132 1.00 98.19 129 LYS A CA 1
ATOM 1022 C C . LYS A 1 129 ? -4.206 -3.807 11.368 1.00 98.19 129 LYS A C 1
ATOM 1024 O O . LYS A 1 129 ? -3.356 -4.555 10.880 1.00 98.19 129 LYS A O 1
ATOM 1029 N N . VAL A 1 130 ? -4.092 -2.478 11.356 1.00 97.12 130 VAL A N 1
ATOM 1030 C CA . VAL A 1 130 ? -2.993 -1.746 10.702 1.00 97.12 130 VAL A CA 1
ATOM 1031 C C . VAL A 1 130 ? -1.640 -2.129 11.301 1.00 97.12 130 VAL A C 1
ATOM 1033 O O . VAL A 1 130 ? -0.726 -2.524 10.577 1.00 97.12 130 VAL A O 1
ATOM 1036 N N . ASN A 1 131 ? -1.514 -2.128 12.630 1.00 97.00 131 ASN A N 1
ATOM 1037 C CA . ASN A 1 131 ? -0.282 -2.543 13.310 1.00 97.00 131 ASN A CA 1
ATOM 1038 C C . ASN A 1 131 ? 0.092 -3.999 12.998 1.00 97.00 131 ASN A C 1
ATOM 1040 O O . ASN A 1 131 ? 1.271 -4.345 12.864 1.00 97.00 131 ASN A O 1
ATOM 1044 N N . ARG A 1 132 ? -0.908 -4.878 12.874 1.00 97.44 132 ARG A N 1
ATOM 1045 C CA . ARG A 1 132 ? -0.681 -6.275 12.513 1.00 97.44 132 ARG A CA 1
ATOM 1046 C C . ARG A 1 132 ? -0.218 -6.417 11.065 1.00 97.44 132 ARG A C 1
ATOM 1048 O O . ARG A 1 132 ? 0.711 -7.194 10.827 1.00 97.44 132 ARG A O 1
ATOM 1055 N N . ALA A 1 133 ? -0.819 -5.685 10.133 1.00 97.50 133 ALA A N 1
ATOM 1056 C CA . ALA A 1 133 ? -0.407 -5.661 8.734 1.00 97.50 133 ALA A CA 1
ATOM 1057 C C . ALA A 1 133 ? 1.035 -5.147 8.587 1.00 97.50 133 ALA A C 1
ATOM 1059 O O . ALA A 1 133 ? 1.863 -5.833 7.985 1.00 97.50 133 ALA A O 1
ATOM 1060 N N . GLU A 1 134 ? 1.379 -4.030 9.236 1.00 96.94 134 GLU A N 1
ATOM 1061 C CA . GLU A 1 134 ? 2.739 -3.469 9.245 1.00 96.94 134 GLU A CA 1
ATOM 1062 C C . GLU A 1 134 ? 3.762 -4.487 9.767 1.00 96.94 134 GLU A C 1
ATOM 1064 O O . GLU A 1 134 ? 4.812 -4.716 9.160 1.00 96.94 134 GLU A O 1
ATOM 1069 N N . PHE A 1 135 ? 3.439 -5.158 10.881 1.00 96.06 135 PHE A N 1
ATOM 1070 C CA . PHE A 1 135 ? 4.289 -6.196 11.464 1.00 96.06 135 PHE A CA 1
ATOM 1071 C C . PHE A 1 135 ? 4.572 -7.341 10.485 1.00 96.06 135 PHE A C 1
ATOM 1073 O O . PHE A 1 135 ? 5.676 -7.892 10.477 1.00 96.06 135 PHE A O 1
ATOM 1080 N N . ILE A 1 136 ? 3.582 -7.735 9.685 1.00 95.56 136 ILE A N 1
ATOM 1081 C CA . ILE A 1 136 ? 3.749 -8.795 8.693 1.00 95.56 136 ILE A CA 1
ATOM 1082 C C . ILE A 1 136 ? 4.607 -8.285 7.534 1.00 95.56 136 ILE A C 1
ATOM 1084 O O . ILE A 1 136 ? 5.638 -8.897 7.240 1.00 95.56 136 ILE A O 1
ATOM 1088 N N . LEU A 1 137 ? 4.228 -7.161 6.921 1.00 95.88 137 LEU A N 1
ATOM 1089 C CA . LEU A 1 137 ? 4.858 -6.640 5.705 1.00 95.88 137 LEU A CA 1
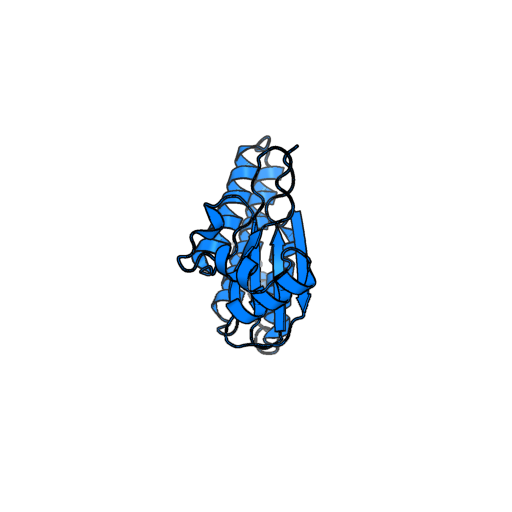ATOM 1090 C C . LEU A 1 137 ? 6.317 -6.224 5.923 1.00 95.88 137 LEU A C 1
ATOM 1092 O O . LEU A 1 137 ? 7.167 -6.538 5.092 1.00 95.88 137 LEU A O 1
ATOM 1096 N N . ARG A 1 138 ? 6.669 -5.657 7.087 1.00 94.44 138 ARG A N 1
ATOM 1097 C CA . ARG A 1 138 ? 8.064 -5.281 7.406 1.00 94.44 138 ARG A CA 1
ATOM 1098 C C . ARG A 1 138 ? 9.055 -6.445 7.357 1.00 94.44 138 ARG A C 1
ATOM 1100 O O . ARG A 1 138 ? 10.261 -6.239 7.263 1.00 94.44 138 ARG A O 1
ATOM 1107 N N . SER A 1 139 ? 8.561 -7.67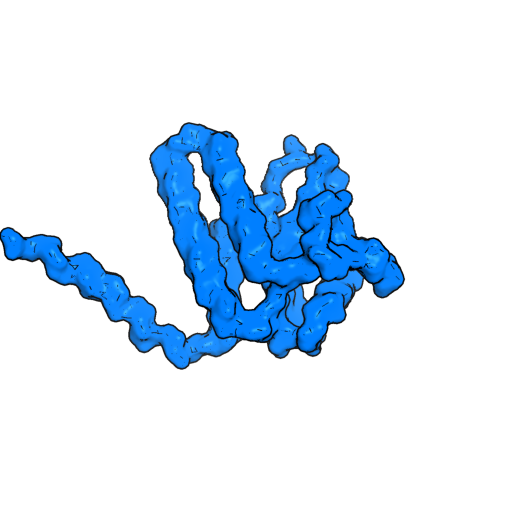6 7.484 1.00 92.94 139 SER A N 1
ATOM 1108 C CA . SER A 1 139 ? 9.391 -8.882 7.470 1.00 92.94 139 SER A CA 1
ATOM 1109 C C . SER A 1 139 ? 9.606 -9.464 6.066 1.00 92.94 139 SER A C 1
ATOM 1111 O O . SER A 1 139 ? 10.315 -10.463 5.934 1.00 92.94 139 SER A O 1
ATOM 1113 N N . ILE A 1 140 ? 9.012 -8.867 5.026 1.00 94.12 140 ILE A N 1
ATOM 1114 C CA . ILE A 1 140 ? 8.998 -9.386 3.655 1.00 94.12 140 ILE A CA 1
ATOM 1115 C C . ILE A 1 140 ? 9.767 -8.425 2.740 1.00 94.12 140 ILE A C 1
ATOM 1117 O O . ILE A 1 140 ? 9.281 -7.366 2.369 1.00 94.12 140 ILE A O 1
ATOM 1121 N N . ARG A 1 141 ? 11.001 -8.789 2.370 1.00 91.69 141 ARG A N 1
ATOM 1122 C CA . ARG A 1 141 ? 11.924 -7.893 1.639 1.00 91.69 141 ARG A CA 1
ATOM 1123 C C . ARG A 1 141 ? 11.527 -7.611 0.186 1.00 91.69 141 ARG A C 1
ATOM 1125 O O . ARG A 1 141 ? 11.949 -6.582 -0.354 1.00 91.69 141 ARG A O 1
ATOM 1132 N N . SER A 1 142 ? 10.794 -8.534 -0.436 1.00 91.81 142 SER A N 1
ATOM 1133 C CA . SER A 1 142 ? 10.271 -8.405 -1.800 1.00 91.81 142 SER A CA 1
ATOM 1134 C C . SER A 1 142 ? 9.110 -7.416 -1.892 1.00 91.81 142 SER A C 1
ATOM 1136 O O . SER A 1 142 ? 8.832 -6.927 -2.982 1.00 91.81 142 SER A O 1
ATOM 1138 N N . VAL A 1 143 ? 8.484 -7.052 -0.769 1.00 96.25 143 VAL A N 1
ATOM 1139 C CA . VAL A 1 143 ? 7.457 -6.011 -0.755 1.00 96.25 143 VAL A CA 1
ATOM 1140 C C . VAL A 1 143 ? 8.115 -4.633 -0.778 1.00 96.25 143 VAL A C 1
ATOM 1142 O O . VAL A 1 143 ? 8.994 -4.334 0.039 1.00 96.25 143 VAL A O 1
ATOM 1145 N N . LYS A 1 144 ? 7.683 -3.801 -1.725 1.00 96.25 144 LYS A N 1
ATOM 1146 C CA . LYS A 1 144 ? 7.992 -2.368 -1.830 1.00 96.25 144 LYS A CA 1
ATOM 1147 C C . LYS A 1 144 ? 6.714 -1.553 -1.664 1.00 96.25 144 LYS A C 1
ATOM 1149 O O . LYS A 1 144 ? 5.625 -2.122 -1.636 1.00 96.25 144 LYS A O 1
ATOM 1154 N N . TYR A 1 145 ? 6.861 -0.240 -1.545 1.00 94.94 145 TYR A N 1
ATOM 1155 C CA . TYR A 1 145 ? 5.739 0.669 -1.350 1.00 94.94 145 TYR A CA 1
ATOM 1156 C C . TYR A 1 145 ? 5.841 1.826 -2.333 1.00 94.94 145 TYR A C 1
ATOM 1158 O O . TYR A 1 145 ? 6.937 2.188 -2.769 1.00 94.94 145 TYR A O 1
ATOM 1166 N N . GLY A 1 146 ? 4.692 2.372 -2.691 1.00 93.00 146 GLY A N 1
ATOM 1167 C CA . GLY A 1 146 ? 4.589 3.540 -3.546 1.00 93.00 146 GLY A CA 1
ATOM 1168 C C . GLY A 1 146 ? 3.281 4.270 -3.310 1.00 93.00 146 GLY A C 1
ATOM 1169 O O . GLY A 1 146 ? 2.461 3.841 -2.499 1.00 93.00 146 GLY A O 1
ATOM 1170 N N . VAL A 1 147 ? 3.103 5.354 -4.044 1.00 90.19 147 VAL A N 1
ATOM 1171 C CA . VAL A 1 147 ? 1.908 6.194 -4.026 1.00 90.19 147 VAL A CA 1
ATOM 1172 C C . VAL A 1 147 ? 1.329 6.223 -5.432 1.00 90.19 147 VAL A C 1
ATOM 1174 O O . VAL A 1 147 ? 2.085 6.331 -6.403 1.00 90.19 147 VAL A O 1
ATOM 1177 N N . ALA A 1 148 ? 0.008 6.109 -5.528 1.00 85.44 148 ALA A N 1
ATOM 1178 C CA . ALA A 1 148 ? -0.742 6.318 -6.760 1.00 85.44 148 ALA A CA 1
ATOM 1179 C C . ALA A 1 148 ? -1.786 7.419 -6.564 1.00 85.44 148 ALA A C 1
ATOM 1181 O O . ALA A 1 148 ? -2.388 7.466 -5.498 1.00 85.44 148 ALA A O 1
ATOM 1182 N N . PRO A 1 149 ? -2.072 8.245 -7.573 1.00 79.25 149 PRO A N 1
ATOM 1183 C CA . PRO A 1 149 ? -3.271 9.063 -7.595 1.00 79.25 149 PRO A CA 1
ATOM 1184 C C . PRO A 1 149 ? -4.526 8.194 -7.782 1.00 79.25 149 PRO A C 1
ATOM 1186 O O . PRO A 1 149 ? -4.520 7.226 -8.548 1.00 79.25 149 PRO A O 1
ATOM 1189 N N . ILE A 1 150 ? -5.624 8.563 -7.123 1.00 69.31 150 ILE A N 1
ATOM 1190 C CA . ILE A 1 150 ? -6.947 7.949 -7.295 1.00 69.31 150 ILE A CA 1
ATOM 1191 C C . ILE A 1 150 ? -7.791 8.885 -8.166 1.00 69.31 150 ILE A C 1
ATOM 1193 O O . ILE A 1 150 ? -8.546 9.715 -7.671 1.00 69.31 150 ILE A O 1
ATOM 1197 N N . GLY A 1 151 ? -7.702 8.731 -9.485 1.00 59.44 151 GLY A N 1
ATOM 1198 C CA . GLY A 1 151 ? -8.676 9.310 -10.413 1.00 59.44 151 GLY A CA 1
ATOM 1199 C C . GLY A 1 151 ? -8.696 10.841 -10.494 1.00 59.44 151 GLY A C 1
ATOM 1200 O O . GLY A 1 151 ? -7.882 11.548 -9.911 1.00 59.44 151 GLY A O 1
ATOM 1201 N N . ALA A 1 152 ? -9.629 11.365 -11.293 1.00 50.91 152 ALA A N 1
ATOM 1202 C CA . ALA A 1 152 ? -9.738 12.799 -11.537 1.00 50.91 152 ALA A CA 1
ATOM 1203 C C . ALA A 1 152 ? -10.054 13.568 -10.245 1.00 50.91 152 ALA A C 1
ATOM 1205 O O . ALA A 1 152 ? -11.040 13.268 -9.574 1.00 50.91 152 ALA A O 1
ATOM 1206 N N . VAL A 1 153 ? -9.272 14.618 -9.981 1.00 49.97 153 VAL A N 1
ATOM 1207 C CA . VAL A 1 153 ? -9.540 15.660 -8.981 1.00 49.97 153 VAL A CA 1
ATOM 1208 C C . VAL A 1 153 ? -10.950 16.216 -9.206 1.00 49.97 153 VAL A C 1
ATOM 1210 O O . VAL A 1 153 ? -11.177 17.066 -10.069 1.00 49.97 153 VAL A O 1
ATOM 1213 N N . GLN A 1 154 ? -11.929 15.725 -8.452 1.00 43.97 154 GLN A N 1
ATOM 1214 C CA . GLN A 1 154 ? -13.268 16.299 -8.399 1.00 43.97 154 GLN A CA 1
ATOM 1215 C C . GLN A 1 154 ? -13.392 17.053 -7.075 1.00 43.97 154 GLN A C 1
ATOM 1217 O O . GLN A 1 154 ? -13.014 16.554 -6.024 1.00 43.97 154 GLN A O 1
ATOM 1222 N N . CYS A 1 155 ? -13.864 18.299 -7.144 1.00 50.78 155 CYS A N 1
ATOM 1223 C CA . CYS A 1 155 ? -14.045 19.195 -5.994 1.00 50.78 155 CYS A CA 1
ATOM 1224 C C . CYS A 1 155 ? -12.755 19.742 -5.331 1.00 50.78 155 CYS A C 1
ATOM 1226 O O . CYS A 1 155 ? -12.836 20.376 -4.283 1.00 50.78 155 CYS A O 1
ATOM 1228 N N . GLY A 1 156 ? -11.584 19.620 -5.976 1.00 46.25 156 GLY A N 1
ATOM 1229 C CA . GLY A 1 156 ? -10.330 20.228 -5.494 1.00 46.25 156 GLY A CA 1
ATOM 1230 C C . GLY A 1 156 ? -9.632 19.448 -4.376 1.00 46.25 156 GLY A C 1
ATOM 1231 O O . GLY A 1 156 ? -8.734 19.988 -3.736 1.00 46.25 156 GLY A O 1
ATOM 1232 N N . VAL A 1 157 ? -10.044 18.197 -4.158 1.00 49.28 157 VAL A N 1
ATOM 1233 C CA . VAL A 1 157 ? -9.411 17.260 -3.228 1.00 49.28 157 VAL A CA 1
ATOM 1234 C C . VAL A 1 157 ?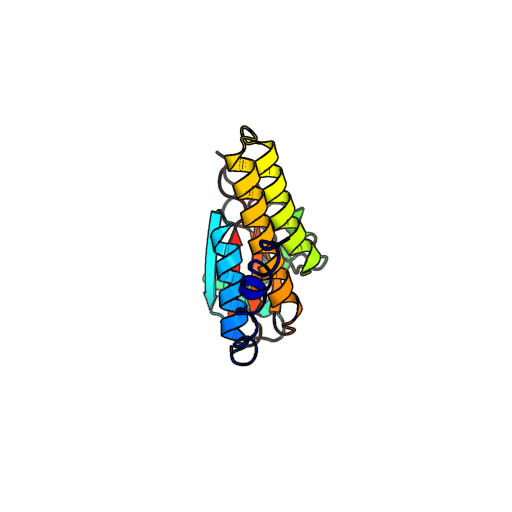 -8.533 16.298 -4.028 1.00 49.28 157 VAL A C 1
ATOM 1236 O O . VAL A 1 157 ? -8.965 15.733 -5.035 1.00 49.28 157 VAL A O 1
ATOM 1239 N N . THR A 1 158 ? -7.281 16.170 -3.603 1.00 52.75 158 THR A N 1
ATOM 1240 C CA . THR A 1 158 ? -6.310 15.216 -4.137 1.00 52.75 158 THR A CA 1
ATOM 1241 C C . THR A 1 158 ? -6.513 13.882 -3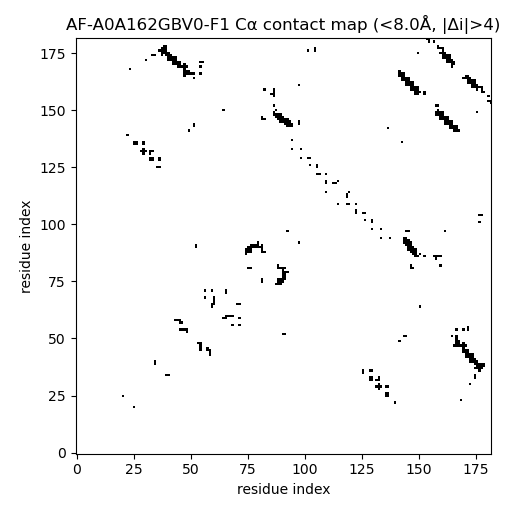.434 1.00 52.75 158 THR A C 1
ATOM 1243 O O . THR A 1 158 ? -6.304 13.812 -2.230 1.00 52.75 158 THR A O 1
ATOM 1246 N N . PHE A 1 159 ? -6.866 12.834 -4.176 1.00 68.50 159 PHE A N 1
ATOM 1247 C CA . PHE A 1 159 ? -6.962 11.481 -3.636 1.00 68.50 159 PHE A CA 1
ATOM 1248 C C . PHE A 1 159 ? -5.704 10.687 -4.000 1.00 68.50 159 PHE A C 1
ATOM 1250 O O . PHE A 1 159 ? -5.340 10.611 -5.175 1.00 68.50 159 PHE A O 1
ATOM 1257 N N . SER A 1 160 ? -5.070 10.061 -3.008 1.00 76.19 160 SER A N 1
ATOM 1258 C CA . SER A 1 160 ? -3.886 9.217 -3.208 1.00 76.19 160 SER A CA 1
ATOM 1259 C C . SER A 1 160 ? -4.036 7.867 -2.505 1.00 76.19 160 SER A C 1
ATOM 1261 O O . SER A 1 160 ? -4.510 7.788 -1.375 1.00 76.19 160 SER A O 1
ATOM 1263 N N . SER A 1 161 ? -3.596 6.794 -3.152 1.00 87.88 161 SER A N 1
ATOM 1264 C CA . SER A 1 161 ? -3.539 5.441 -2.603 1.00 87.88 161 SER A CA 1
ATOM 1265 C C . SER A 1 161 ? -2.148 5.093 -2.113 1.00 87.88 161 SER A C 1
ATOM 1267 O O . SER A 1 161 ? -1.144 5.410 -2.757 1.00 87.88 161 SER A O 1
ATOM 1269 N N . LEU A 1 162 ? -2.096 4.267 -1.071 1.00 92.62 162 LEU A N 1
ATOM 1270 C CA . LEU A 1 162 ? -0.908 3.472 -0.795 1.00 92.62 162 LEU A CA 1
ATOM 1271 C C . LEU A 1 162 ? -0.857 2.272 -1.750 1.00 92.62 162 LEU A C 1
ATOM 1273 O O . LEU A 1 162 ? -1.796 1.480 -1.825 1.00 92.62 162 LEU A O 1
ATOM 1277 N N . LEU A 1 163 ? 0.284 2.083 -2.407 1.00 94.94 163 LEU A N 1
ATOM 1278 C CA . LEU A 1 163 ? 0.611 0.872 -3.152 1.00 94.94 163 LEU A CA 1
ATOM 1279 C C . LEU A 1 163 ? 1.497 -0.051 -2.316 1.00 94.94 163 LEU A C 1
ATOM 1281 O O . LEU A 1 163 ? 2.534 0.362 -1.796 1.00 94.94 163 LEU A O 1
ATOM 1285 N N . ILE A 1 164 ? 1.133 -1.329 -2.255 1.00 97.06 164 ILE A N 1
ATOM 1286 C CA . ILE A 1 164 ? 1.940 -2.419 -1.700 1.00 97.06 164 ILE A CA 1
ATOM 1287 C C . ILE A 1 164 ? 2.329 -3.332 -2.862 1.00 97.06 164 ILE A C 1
ATOM 1289 O O . ILE A 1 164 ? 1.480 -3.971 -3.479 1.00 97.06 164 ILE A O 1
ATOM 1293 N N . ILE A 1 165 ? 3.620 -3.382 -3.173 1.00 97.50 165 ILE A N 1
ATOM 1294 C CA . ILE A 1 165 ? 4.143 -3.925 -4.431 1.00 97.50 165 ILE A CA 1
ATOM 1295 C C . ILE A 1 165 ? 4.904 -5.216 -4.140 1.00 97.50 165 ILE A C 1
ATOM 1297 O O . ILE A 1 165 ? 6.024 -5.183 -3.625 1.00 97.50 165 ILE A O 1
ATOM 1301 N N . ASP A 1 166 ? 4.310 -6.357 -4.475 1.00 96.56 166 ASP A N 1
ATOM 1302 C CA . ASP A 1 166 ? 4.949 -7.669 -4.419 1.00 96.56 166 ASP A CA 1
ATOM 1303 C C . ASP A 1 166 ? 5.772 -7.911 -5.693 1.00 96.56 166 ASP A C 1
ATOM 1305 O O . ASP A 1 166 ? 5.280 -8.412 -6.709 1.00 96.56 166 ASP A O 1
ATOM 1309 N N . THR A 1 167 ? 7.057 -7.555 -5.615 1.00 96.25 167 THR A N 1
ATOM 1310 C CA . THR A 1 167 ? 8.009 -7.657 -6.736 1.00 96.25 167 THR A CA 1
ATOM 1311 C C . THR A 1 167 ? 8.294 -9.088 -7.193 1.00 96.25 167 THR A C 1
ATOM 1313 O O . THR A 1 167 ? 8.820 -9.288 -8.287 1.00 96.25 167 THR A O 1
ATOM 1316 N N . GLU A 1 168 ? 7.965 -10.091 -6.375 1.00 94.38 168 GLU A N 1
ATOM 1317 C CA . GLU A 1 168 ? 8.231 -11.498 -6.675 1.00 94.38 168 GLU A CA 1
ATOM 1318 C C . GLU A 1 168 ? 7.071 -12.132 -7.446 1.00 94.38 168 GLU A C 1
ATOM 1320 O O . GLU A 1 168 ? 7.304 -12.830 -8.432 1.00 94.38 168 GLU A O 1
ATOM 1325 N N . ASN A 1 169 ? 5.831 -11.840 -7.040 1.00 94.25 169 ASN A N 1
ATOM 1326 C CA . ASN A 1 169 ? 4.633 -12.427 -7.648 1.00 94.25 169 ASN A CA 1
ATOM 1327 C C . ASN A 1 169 ? 3.937 -11.517 -8.671 1.00 94.25 169 ASN A C 1
ATOM 1329 O O . ASN A 1 169 ? 2.946 -11.932 -9.268 1.00 94.25 169 ASN A O 1
ATOM 1333 N N . GLY A 1 170 ? 4.432 -10.293 -8.892 1.00 95.31 170 GLY A N 1
ATOM 1334 C CA . GLY A 1 170 ? 3.861 -9.389 -9.894 1.00 95.31 170 GLY A CA 1
ATOM 1335 C C . GLY A 1 170 ? 2.516 -8.797 -9.475 1.00 95.31 170 GLY A C 1
ATOM 1336 O O . GLY A 1 170 ? 1.669 -8.530 -10.322 1.00 95.31 170 GLY A O 1
ATOM 1337 N N . LYS A 1 171 ? 2.287 -8.624 -8.168 1.00 96.88 171 LYS A N 1
ATOM 1338 C CA . LYS A 1 171 ? 1.036 -8.069 -7.636 1.00 96.88 171 LYS A CA 1
ATOM 1339 C C . LYS A 1 171 ? 1.261 -6.674 -7.080 1.00 96.88 171 LYS A C 1
ATOM 1341 O O . LYS A 1 171 ? 2.207 -6.446 -6.330 1.00 96.88 171 LYS A O 1
ATOM 1346 N N . ILE A 1 172 ? 0.366 -5.754 -7.417 1.00 96.62 172 ILE A N 1
ATOM 1347 C CA . ILE A 1 172 ? 0.297 -4.427 -6.808 1.00 96.62 172 ILE A CA 1
ATOM 1348 C C . ILE A 1 172 ? -1.052 -4.328 -6.111 1.00 96.62 172 ILE A C 1
ATOM 1350 O O . ILE A 1 172 ? -2.095 -4.400 -6.760 1.00 96.62 172 ILE A O 1
ATOM 1354 N N . HIS A 1 173 ? -1.031 -4.189 -4.791 1.00 95.88 173 HIS A N 1
ATOM 1355 C CA . HIS A 1 173 ? -2.227 -3.969 -3.993 1.00 95.88 173 HIS A CA 1
ATOM 1356 C C . HIS A 1 173 ? -2.373 -2.475 -3.729 1.00 95.88 173 HIS A C 1
ATOM 1358 O O . HIS A 1 173 ? -1.474 -1.858 -3.162 1.00 95.88 173 HIS A O 1
ATOM 1364 N N . GLN A 1 174 ? -3.498 -1.916 -4.143 1.00 93.00 174 GLN A N 1
ATOM 1365 C CA . GLN A 1 174 ? -3.867 -0.530 -3.922 1.00 93.00 174 GLN A CA 1
ATOM 1366 C C . GLN A 1 174 ? -4.788 -0.454 -2.699 1.00 93.00 174 GLN A C 1
ATOM 1368 O O . GLN A 1 174 ? -5.754 -1.219 -2.601 1.00 93.00 174 GLN A O 1
ATOM 1373 N N . ILE A 1 175 ? -4.451 0.424 -1.755 1.00 92.69 175 ILE A N 1
ATOM 1374 C CA . ILE A 1 175 ? -5.202 0.683 -0.525 1.00 92.69 175 ILE A CA 1
ATOM 1375 C C . ILE A 1 175 ? -5.595 2.160 -0.508 1.00 92.69 175 ILE A C 1
ATOM 1377 O O . ILE A 1 175 ? -4.733 3.034 -0.387 1.00 92.69 175 ILE A O 1
ATOM 1381 N N . ASP A 1 176 ? -6.895 2.415 -0.599 1.00 88.81 176 ASP A N 1
ATOM 1382 C CA . ASP A 1 176 ? -7.479 3.751 -0.654 1.00 88.81 176 ASP A CA 1
ATOM 1383 C C . ASP A 1 176 ? -8.034 4.095 0.732 1.00 88.81 176 ASP A C 1
ATOM 1385 O O . ASP A 1 176 ? -9.057 3.558 1.161 1.00 88.81 176 ASP A O 1
ATOM 1389 N N . MET A 1 177 ? -7.344 4.962 1.472 1.00 83.56 177 MET A N 1
ATOM 1390 C CA . MET A 1 177 ? -7.817 5.426 2.786 1.00 83.56 177 MET A CA 1
ATOM 1391 C C . MET A 1 177 ? -8.739 6.641 2.683 1.00 83.56 177 MET A C 1
ATOM 1393 O O . MET A 1 177 ? -9.361 7.026 3.671 1.00 83.56 177 MET A O 1
ATOM 1397 N N . GLU A 1 178 ? -8.832 7.250 1.507 1.00 73.62 178 GLU A N 1
ATOM 1398 C CA . GLU A 1 178 ? -9.610 8.456 1.277 1.00 73.62 178 GLU A CA 1
ATOM 1399 C C . GLU A 1 178 ? -10.741 8.173 0.289 1.00 73.62 178 GLU A C 1
ATOM 1401 O O . GLU A 1 178 ? -10.527 7.587 -0.771 1.00 73.62 178 GLU A O 1
ATOM 1406 N N . GLY A 1 179 ? -11.958 8.567 0.662 1.00 54.16 179 GLY A N 1
ATOM 1407 C CA . GLY A 1 179 ? -13.162 8.238 -0.089 1.00 54.16 179 GLY A CA 1
ATOM 1408 C C . GLY A 1 179 ? -14.435 8.879 0.458 1.00 54.16 179 GLY A C 1
ATOM 1409 O O . GLY A 1 179 ? -15.440 8.194 0.585 1.00 54.16 179 GLY A O 1
ATOM 1410 N N . SER A 1 180 ? -14.427 10.182 0.762 1.00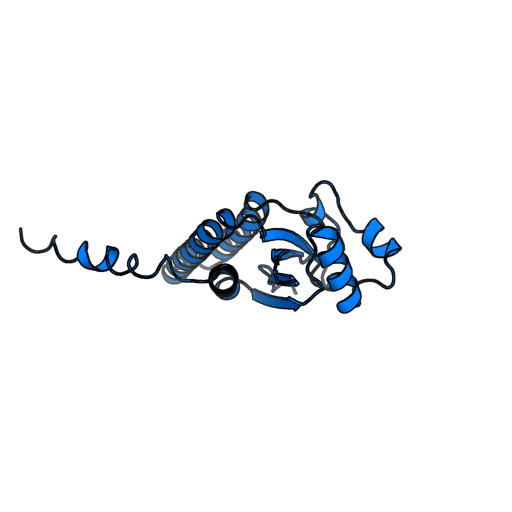 38.56 180 SER A N 1
ATOM 1411 C CA . SER A 1 180 ? -15.642 11.015 0.675 1.00 38.56 180 SER A CA 1
ATOM 1412 C C . SER A 1 180 ? -15.278 12.502 0.688 1.00 38.56 180 SER A C 1
ATOM 1414 O O . SER A 1 180 ? -14.715 12.979 1.670 1.00 38.56 180 SER A O 1
ATOM 1416 N N . GLY A 1 181 ? -15.597 13.228 -0.389 1.00 39.38 181 GLY A N 1
ATOM 1417 C CA . GLY A 1 181 ? -15.168 14.620 -0.563 1.00 39.38 181 GLY A CA 1
ATOM 1418 C C . GLY A 1 181 ? -15.829 15.369 -1.719 1.00 39.38 181 GLY A C 1
ATOM 1419 O O . GLY A 1 181 ? -15.170 16.142 -2.407 1.00 39.38 181 GLY A O 1
ATOM 1420 N N . CYS A 1 182 ? -17.116 15.121 -1.940 1.00 35.94 182 CYS A N 1
ATOM 1421 C CA . CYS A 1 182 ? -18.097 16.133 -2.317 1.00 35.94 182 CYS A CA 1
ATOM 1422 C C . CYS A 1 182 ? -19.414 15.695 -1.636 1.00 35.94 182 CYS A C 1
ATOM 1424 O O . CYS A 1 182 ? -20.088 16.569 -1.063 1.00 35.94 182 CYS A O 1
#

pLDDT: mean 82.0, std 18.76, range [35.94, 98.19]

Organism: Bdellovibrio bacteriovorus (NCBI:txid959)

Solvent-accessible surface area (backbone atoms only — not comparable to full-atom values): 10403 Å² total; per-residue (Å²): 143,84,81,80,70,72,65,63,63,69,71,62,69,74,67,82,65,77,87,74,68,52,73,63,58,50,50,52,50,26,50,51,39,44,45,75,68,30,71,38,65,51,76,47,83,48,73,55,33,93,51,61,68,64,37,50,51,52,48,40,56,75,66,67,78,43,96,45,72,70,58,48,62,74,32,46,30,88,86,44,55,27,83,81,45,94,24,69,26,25,20,52,45,49,73,69,57,52,54,45,53,54,49,51,49,52,51,50,54,49,69,76,42,92,64,44,72,65,51,53,50,49,50,53,52,46,51,50,34,47,56,51,20,52,61,53,53,78,75,40,85,58,52,46,37,26,38,35,42,55,66,80,70,54,84,84,48,67,37,59,23,42,33,45,32,34,31,76,80,11,36,40,36,39,40,20,69,66,82,86,71,130

Radius of gyration: 18.59 Å; Cα contacts (8 Å, |Δi|>4): 268; chains: 1; bounding box: 32×43×67 Å

Sequence (182 aa):
MKNLILIASLVFSFTANAKSKSLEERINYAVTLLAEVAEGSQTHTVAPNKDPKVMIRELAMQTDYFESVEEFEQRWAEDGSAWETDGMTWGPETLAGGFGYIRGQLEFRLEESEQTQEDKIKFADDTLKVNRAEFILRSIRSVKYGVAPIGAVQCGVTFSSLLIIDTENGKIHQIDMEGSGC

Secondary structure (DSSP, 8-state):
--SSSSSHHHHSSSSTTTTS--HHHHHHHHHHHHHTTSSEEEEEE----S-HHHHHHHHHH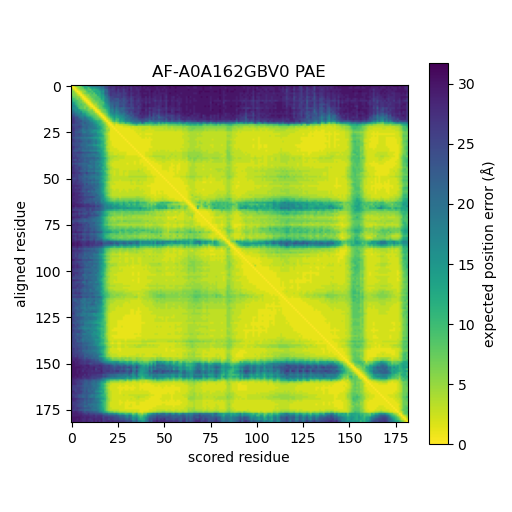HTTS-S-HHHHHHTB-TTSGGGSSSS--BEEE-HHHHHHHHHHHHHHHHHHS---HHHHHHHHHHHHHHHHHHHHHTT-TTEEEEEEE-SS--TTPPPEEEEEEETTTTEEEEEE------

Mean predicted aligned error: 8.9 Å